Protein AF-A0A7Y5LYZ5-F1 (afdb_monomer)

Structure (mmCIF, N/CA/C/O backbone):
data_AF-A0A7Y5LYZ5-F1
#
_entry.id   AF-A0A7Y5LYZ5-F1
#
loop_
_atom_site.group_PDB
_atom_site.id
_atom_site.type_symbol
_atom_site.label_atom_id
_atom_site.label_alt_id
_atom_site.label_comp_id
_atom_site.label_asym_id
_atom_site.label_entity_id
_atom_site.label_seq_id
_atom_site.pdbx_PDB_ins_code
_atom_site.Cartn_x
_atom_site.Cartn_y
_atom_site.Cartn_z
_atom_site.occupancy
_atom_site.B_iso_or_equiv
_atom_site.auth_seq_id
_atom_site.auth_comp_id
_atom_site.auth_asym_id
_atom_site.auth_atom_id
_atom_site.pdbx_PDB_model_num
ATOM 1 N N . MET A 1 1 ? -29.310 3.314 -49.351 1.00 57.00 1 MET A N 1
ATOM 2 C CA . MET A 1 1 ? -28.387 3.987 -48.417 1.00 57.00 1 MET A CA 1
ATOM 3 C C . MET A 1 1 ? -27.675 2.887 -47.651 1.00 57.00 1 MET A C 1
ATOM 5 O O . MET A 1 1 ? -28.325 2.214 -46.864 1.00 57.00 1 MET A O 1
ATOM 9 N N . GLY A 1 2 ? -26.427 2.586 -48.016 1.00 60.00 2 GLY A N 1
ATOM 10 C CA . GLY A 1 2 ? -25.640 1.532 -47.370 1.00 60.00 2 GLY A CA 1
ATOM 11 C C . GLY A 1 2 ? -24.973 2.083 -46.116 1.00 60.00 2 GLY A C 1
ATOM 12 O O . GLY A 1 2 ? -24.400 3.170 -46.172 1.00 60.00 2 GLY A O 1
ATOM 13 N N . ASN A 1 3 ? -25.085 1.365 -44.999 1.00 51.84 3 ASN A N 1
ATOM 14 C CA . ASN A 1 3 ? -24.321 1.681 -43.796 1.00 51.84 3 ASN A CA 1
ATOM 15 C C . ASN A 1 3 ? -22.826 1.492 -44.097 1.00 51.84 3 ASN A C 1
ATOM 17 O O . ASN A 1 3 ? -22.474 0.459 -44.670 1.00 51.84 3 ASN A O 1
ATOM 21 N N . PRO A 1 4 ? -21.961 2.457 -43.741 1.00 62.97 4 PRO A N 1
ATOM 22 C CA . PRO A 1 4 ? -20.524 2.297 -43.903 1.00 62.97 4 PRO A CA 1
ATOM 23 C C . PRO A 1 4 ? -20.041 1.127 -43.039 1.00 62.97 4 PRO A C 1
ATOM 25 O O . PRO A 1 4 ? -20.392 1.031 -41.860 1.00 62.97 4 PRO A O 1
ATOM 28 N N . GLU A 1 5 ? -19.273 0.222 -43.648 1.00 54.91 5 GLU A N 1
ATOM 29 C CA . GLU A 1 5 ? -18.599 -0.859 -42.932 1.00 54.91 5 GLU A CA 1
ATOM 30 C C . GLU A 1 5 ? -17.647 -0.264 -41.881 1.00 54.91 5 GLU A C 1
ATOM 32 O O . GLU A 1 5 ? -16.939 0.704 -42.177 1.00 54.91 5 GLU A O 1
ATOM 37 N N . PRO A 1 6 ? -17.627 -0.802 -40.650 1.00 60.28 6 PRO A N 1
ATOM 38 C CA . PRO A 1 6 ? -16.701 -0.349 -39.625 1.00 60.28 6 PRO A CA 1
ATOM 39 C C . PRO 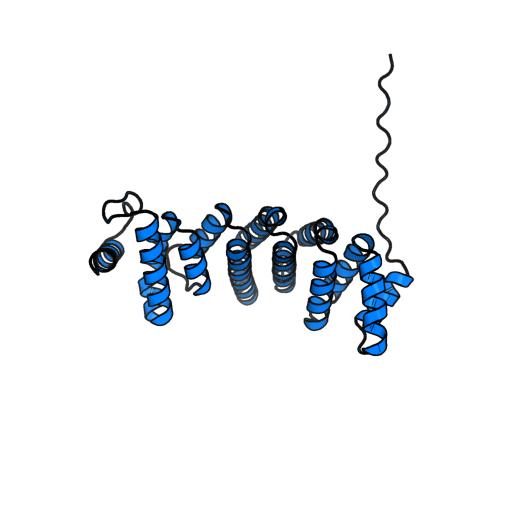A 1 6 ? -15.266 -0.641 -40.072 1.00 60.28 6 PRO A C 1
ATOM 41 O O . PRO A 1 6 ? -14.930 -1.782 -40.396 1.00 60.28 6 PRO A O 1
ATOM 44 N N . GLU A 1 7 ? -14.423 0.395 -40.089 1.00 54.03 7 GLU A N 1
ATOM 45 C CA . GLU A 1 7 ? -13.012 0.239 -40.429 1.00 54.03 7 GLU A CA 1
ATOM 46 C C . GLU A 1 7 ? -12.337 -0.771 -39.487 1.00 54.03 7 GLU A C 1
ATOM 48 O O . GLU A 1 7 ? -12.587 -0.759 -38.275 1.00 54.03 7 GLU A O 1
ATOM 53 N N . PRO A 1 8 ? -11.474 -1.654 -40.017 1.00 55.88 8 PRO A N 1
ATOM 54 C CA . PRO A 1 8 ? -10.776 -2.637 -39.209 1.00 55.88 8 PRO A CA 1
ATOM 55 C C . PRO A 1 8 ? -9.885 -1.916 -38.198 1.00 55.88 8 PRO A C 1
ATOM 57 O O . PRO A 1 8 ? -8.890 -1.289 -38.560 1.00 55.88 8 PRO A O 1
ATOM 60 N N . HIS A 1 9 ? -10.232 -2.026 -36.914 1.00 43.12 9 HIS A N 1
ATOM 61 C CA . HIS A 1 9 ? -9.368 -1.607 -35.820 1.00 43.12 9 HIS A CA 1
ATOM 62 C C . HIS A 1 9 ? -8.035 -2.353 -35.941 1.00 43.12 9 HIS A C 1
ATOM 64 O O . HIS A 1 9 ? -7.934 -3.548 -35.653 1.00 43.12 9 HIS A O 1
ATOM 70 N N . SER A 1 10 ? -7.013 -1.644 -36.411 1.00 43.78 10 SER A N 1
ATOM 71 C CA . SER A 1 10 ? -5.643 -2.121 -36.484 1.00 43.78 10 SER A CA 1
ATOM 72 C C . SER A 1 10 ? -5.205 -2.529 -35.079 1.00 43.78 10 SER A C 1
ATOM 74 O O . SER A 1 10 ? -5.087 -1.701 -34.177 1.00 43.78 10 SER A O 1
ATOM 76 N N . SER A 1 11 ? -5.021 -3.840 -34.875 1.00 42.44 11 SER A N 1
ATOM 77 C CA . SER A 1 11 ? -4.480 -4.374 -33.624 1.00 42.44 11 SER A CA 1
ATOM 78 C C . SER A 1 11 ? -3.209 -3.602 -33.269 1.00 42.44 11 SER A C 1
ATOM 80 O O . SER A 1 11 ? -2.342 -3.466 -34.138 1.00 42.44 11 SER A O 1
ATOM 82 N N . PRO A 1 12 ? -3.077 -3.083 -32.034 1.00 50.41 12 PRO A N 1
ATOM 83 C CA . PRO A 1 12 ? -1.909 -2.311 -31.650 1.00 50.41 12 PRO A CA 1
ATOM 84 C C . PRO A 1 12 ? -0.680 -3.195 -31.841 1.00 50.41 12 PRO A C 1
ATOM 86 O O . PRO A 1 12 ? -0.563 -4.241 -31.199 1.00 50.41 12 PRO A O 1
ATOM 89 N N . ALA A 1 13 ? 0.192 -2.798 -32.771 1.00 56.72 13 ALA A N 1
ATOM 90 C CA . ALA A 1 13 ? 1.431 -3.499 -33.060 1.00 56.72 13 ALA A CA 1
ATOM 91 C C . ALA A 1 13 ? 2.131 -3.795 -31.732 1.00 56.72 13 ALA A C 1
ATOM 93 O O . ALA A 1 13 ? 2.342 -2.885 -30.925 1.00 56.72 13 ALA A O 1
ATOM 94 N N . ALA A 1 14 ? 2.426 -5.071 -31.475 1.00 56.94 14 ALA A N 1
ATOM 95 C CA . ALA A 1 14 ? 3.218 -5.459 -30.321 1.00 56.94 14 ALA A CA 1
ATOM 96 C C . ALA A 1 14 ? 4.484 -4.597 -30.342 1.00 56.94 14 ALA A C 1
ATOM 98 O O . ALA A 1 14 ? 5.257 -4.684 -31.293 1.00 56.94 14 ALA A O 1
ATOM 99 N N . LEU A 1 15 ? 4.633 -3.703 -29.359 1.00 61.94 15 LEU A N 1
ATOM 100 C CA . LEU A 1 15 ? 5.749 -2.764 -29.279 1.00 61.94 15 LEU A CA 1
ATOM 101 C C . LEU A 1 15 ? 7.032 -3.578 -29.107 1.00 61.94 15 LEU A C 1
ATOM 103 O O . LEU A 1 15 ? 7.428 -3.926 -27.997 1.00 61.94 15 LEU A O 1
ATOM 107 N N . THR A 1 16 ? 7.646 -3.949 -30.227 1.00 72.75 16 THR A N 1
ATOM 108 C CA . THR A 1 16 ? 8.918 -4.654 -30.261 1.00 72.75 16 THR A CA 1
ATOM 109 C C . THR A 1 16 ? 9.982 -3.720 -29.721 1.00 72.75 16 THR A C 1
ATOM 111 O O . THR A 1 16 ? 10.202 -2.638 -30.267 1.00 72.75 16 THR A O 1
ATOM 114 N N . LEU A 1 17 ? 10.630 -4.152 -28.640 1.00 82.75 17 LEU A N 1
ATOM 115 C CA . LEU A 1 17 ? 11.782 -3.491 -28.047 1.00 82.75 17 LEU A CA 1
ATOM 116 C C . LEU A 1 17 ? 12.821 -3.213 -29.140 1.00 82.75 17 LEU A C 1
ATOM 118 O O . LEU A 1 17 ? 13.433 -4.149 -29.661 1.00 82.75 17 LEU A O 1
ATOM 122 N N . THR A 1 18 ? 13.009 -1.945 -29.508 1.00 91.44 18 THR A N 1
ATOM 123 C CA . THR A 1 18 ? 14.018 -1.600 -30.511 1.00 91.44 18 THR A CA 1
ATOM 124 C C . THR A 1 18 ? 15.414 -1.896 -29.949 1.00 91.44 18 THR A C 1
ATOM 126 O O . THR A 1 18 ? 15.628 -1.737 -28.739 1.00 91.44 18 THR A O 1
ATOM 129 N N . PRO A 1 19 ? 16.378 -2.324 -30.785 1.00 93.00 19 PRO A N 1
ATOM 130 C CA . PRO A 1 19 ? 17.750 -2.571 -30.339 1.00 93.00 19 PRO A CA 1
ATOM 131 C C . PRO A 1 19 ? 18.349 -1.374 -29.588 1.00 93.00 19 PRO A C 1
ATOM 133 O O . PRO A 1 19 ? 18.956 -1.556 -28.535 1.00 93.00 19 PRO A O 1
ATOM 136 N N . ASP A 1 20 ? 18.073 -0.159 -30.064 1.00 95.31 20 ASP A N 1
ATOM 137 C CA . ASP A 1 20 ? 18.556 1.085 -29.460 1.00 95.31 20 ASP A CA 1
ATOM 138 C C . ASP A 1 20 ? 17.983 1.318 -28.057 1.00 95.31 20 ASP A C 1
ATOM 140 O O . ASP A 1 20 ? 18.714 1.677 -27.136 1.00 95.31 20 ASP A O 1
ATOM 144 N N . LEU A 1 21 ? 16.676 1.092 -27.861 1.00 95.06 21 LEU A N 1
ATOM 145 C CA . LEU A 1 21 ? 16.052 1.240 -26.543 1.00 95.06 21 LEU A CA 1
ATOM 146 C C . LEU A 1 21 ? 16.591 0.195 -25.565 1.00 95.06 21 LEU A C 1
ATOM 148 O O . LEU A 1 21 ? 16.858 0.515 -24.409 1.00 95.06 21 LEU A O 1
ATOM 152 N N . LYS A 1 22 ? 16.787 -1.044 -26.029 1.00 95.31 22 LYS A N 1
ATOM 153 C CA . LYS A 1 22 ? 17.412 -2.088 -25.216 1.00 95.31 22 LYS A CA 1
ATOM 154 C C . LYS A 1 22 ? 18.816 -1.671 -24.775 1.00 95.31 22 LYS A C 1
ATOM 156 O O . LYS A 1 22 ? 19.116 -1.737 -23.588 1.00 95.31 22 LYS A O 1
ATOM 161 N N . GLN A 1 23 ? 19.640 -1.203 -25.712 1.00 96.19 23 GLN A N 1
ATOM 162 C CA . GLN A 1 23 ? 20.999 -0.751 -25.427 1.00 96.19 23 GLN A CA 1
ATOM 163 C C . GLN A 1 23 ? 21.016 0.421 -24.437 1.00 96.19 23 GLN A C 1
ATOM 165 O O . GLN A 1 23 ? 21.853 0.441 -23.532 1.00 96.19 23 GLN A O 1
ATOM 170 N N . ASP A 1 24 ? 20.095 1.378 -24.573 1.00 96.81 24 ASP A N 1
ATOM 171 C CA . ASP A 1 24 ? 19.975 2.492 -23.633 1.00 96.81 24 ASP A CA 1
ATOM 172 C C . ASP A 1 24 ? 19.592 2.011 -22.227 1.00 96.81 24 ASP A C 1
ATOM 174 O O . ASP A 1 24 ? 20.205 2.449 -21.253 1.00 96.81 24 ASP A O 1
ATOM 178 N N . ILE A 1 25 ? 18.637 1.081 -22.100 1.00 96.06 25 ILE A N 1
ATOM 179 C CA . ILE A 1 25 ? 18.246 0.518 -20.797 1.00 96.06 25 ILE A CA 1
ATOM 180 C C . ILE A 1 25 ? 19.405 -0.264 -20.169 1.00 96.06 25 ILE A C 1
ATOM 182 O O . ILE A 1 25 ? 19.721 -0.051 -18.998 1.00 96.06 25 ILE A O 1
ATOM 186 N N . ASP A 1 26 ? 20.082 -1.115 -20.941 1.00 95.56 26 ASP A N 1
ATOM 187 C CA . ASP A 1 26 ? 21.226 -1.896 -20.461 1.00 95.56 26 ASP A CA 1
ATOM 188 C C . ASP A 1 26 ? 22.372 -0.972 -20.009 1.00 95.56 26 ASP A C 1
ATOM 190 O O . ASP A 1 26 ? 22.973 -1.182 -18.954 1.00 95.56 26 ASP A O 1
ATOM 194 N N . THR A 1 27 ? 22.635 0.102 -20.761 1.00 95.75 27 THR A N 1
ATOM 195 C CA . THR A 1 27 ? 23.653 1.105 -20.412 1.00 95.75 27 THR A CA 1
ATOM 196 C C . THR A 1 27 ? 23.266 1.879 -19.154 1.00 95.75 27 THR A C 1
ATOM 198 O O . THR A 1 27 ? 24.104 2.089 -18.275 1.00 95.75 27 THR A O 1
ATOM 201 N N . TRP A 1 28 ? 22.002 2.279 -19.032 1.00 96.12 28 TRP A N 1
ATOM 202 C CA . TRP A 1 28 ? 21.492 2.996 -17.867 1.00 96.12 28 TRP A CA 1
ATOM 203 C C . TRP A 1 28 ? 21.534 2.155 -16.581 1.00 96.12 28 TRP A C 1
ATOM 205 O O . TRP A 1 28 ? 21.902 2.667 -15.522 1.00 96.12 28 TRP A O 1
ATOM 215 N N . LEU A 1 29 ? 21.241 0.856 -16.673 1.00 94.25 29 LEU A N 1
ATOM 216 C CA . LEU A 1 29 ? 21.299 -0.075 -15.540 1.00 94.25 29 LEU A CA 1
ATOM 217 C C . LEU A 1 29 ? 22.710 -0.644 -15.281 1.00 94.25 29 LEU A C 1
ATOM 219 O O . LEU A 1 29 ? 22.921 -1.332 -14.278 1.00 94.25 29 LEU A O 1
ATOM 223 N N . SER A 1 30 ? 23.687 -0.367 -16.153 1.00 93.69 30 SER A N 1
ATOM 224 C CA . SER A 1 30 ? 25.095 -0.760 -15.974 1.00 93.69 30 SER A CA 1
ATOM 225 C C . SER A 1 30 ? 25.755 -0.007 -14.815 1.00 93.69 30 SER A C 1
ATOM 227 O O . SER A 1 30 ? 25.228 1.001 -14.366 1.00 93.69 30 SER A O 1
ATOM 229 N N . GLN A 1 31 ? 26.919 -0.437 -14.318 1.00 89.44 31 GLN A N 1
ATOM 230 C CA . GLN A 1 31 ? 27.651 0.279 -13.255 1.00 89.44 31 GLN A CA 1
ATOM 231 C C . GLN A 1 31 ? 28.405 1.538 -13.736 1.00 89.44 31 GLN A C 1
ATOM 233 O O . GLN A 1 31 ? 28.888 2.304 -12.905 1.00 89.44 31 GLN A O 1
ATOM 238 N N . ASP A 1 32 ? 28.484 1.789 -15.047 1.00 91.94 32 ASP A N 1
ATOM 239 C CA . ASP A 1 32 ? 29.211 2.937 -15.604 1.00 91.94 32 ASP A CA 1
ATOM 240 C C . ASP A 1 32 ? 28.393 4.231 -15.484 1.00 91.94 32 ASP A C 1
ATOM 242 O O . ASP A 1 32 ? 27.615 4.597 -16.370 1.00 91.94 32 ASP A O 1
ATOM 246 N N . VAL A 1 33 ? 28.596 4.944 -14.373 1.00 89.00 33 VAL A N 1
ATOM 247 C CA . VAL A 1 33 ? 27.915 6.208 -14.046 1.00 89.00 33 VAL A CA 1
ATOM 248 C C . VAL A 1 33 ? 28.056 7.252 -15.159 1.00 89.00 33 VAL A C 1
ATOM 250 O O . VAL A 1 33 ? 27.104 7.992 -15.412 1.00 89.00 33 VAL A O 1
ATOM 253 N N . SER A 1 34 ? 29.181 7.271 -15.883 1.00 91.00 34 SER A N 1
ATOM 254 C CA . SER A 1 34 ? 29.458 8.268 -16.928 1.00 91.00 34 SER A CA 1
ATOM 255 C C . SER A 1 34 ? 28.476 8.168 -18.097 1.00 91.00 34 SER A C 1
ATOM 257 O O . SER A 1 34 ? 28.176 9.164 -18.754 1.00 91.00 34 SER A O 1
ATOM 259 N N . ARG A 1 35 ? 27.944 6.966 -18.354 1.00 91.31 35 ARG A N 1
ATOM 260 C CA . ARG A 1 35 ? 27.026 6.694 -19.471 1.00 91.31 35 ARG A CA 1
ATOM 261 C C . ARG A 1 35 ? 25.554 6.661 -19.060 1.00 91.31 35 ARG A C 1
ATOM 263 O O . ARG A 1 35 ? 24.679 6.702 -19.933 1.00 91.31 35 ARG A O 1
ATOM 270 N N . ARG A 1 36 ? 25.261 6.613 -17.754 1.00 92.38 36 ARG A N 1
ATOM 271 C CA . ARG A 1 36 ? 23.887 6.493 -17.239 1.00 92.38 36 ARG A CA 1
ATOM 272 C C . ARG A 1 36 ? 23.017 7.687 -17.603 1.00 92.38 36 ARG A C 1
ATOM 274 O O . ARG A 1 36 ? 21.929 7.485 -18.130 1.00 92.38 36 ARG A O 1
ATOM 281 N N . ASN A 1 37 ? 23.503 8.907 -17.373 1.00 89.94 37 ASN A N 1
ATOM 282 C CA . ASN A 1 37 ? 22.685 10.116 -17.526 1.00 89.94 37 ASN A CA 1
ATOM 283 C C . ASN A 1 37 ? 22.218 10.313 -18.972 1.00 89.94 37 ASN A C 1
ATOM 285 O O . ASN A 1 37 ? 21.032 10.512 -19.211 1.00 89.94 37 ASN A O 1
ATOM 289 N N . GLY A 1 38 ? 23.123 10.163 -19.946 1.00 93.44 38 GLY A N 1
ATOM 290 C CA . GLY A 1 38 ? 22.757 10.272 -21.360 1.00 93.44 38 GLY A CA 1
ATOM 291 C C . GLY A 1 38 ? 21.744 9.208 -21.793 1.00 93.44 38 GLY A C 1
ATOM 292 O O . GLY A 1 38 ? 20.848 9.496 -22.583 1.00 93.44 38 GLY A O 1
ATOM 293 N N . SER A 1 39 ? 21.857 7.992 -21.253 1.00 95.94 39 SER A N 1
ATOM 294 C CA . SER A 1 39 ? 20.936 6.894 -21.564 1.00 95.94 39 SER A CA 1
ATOM 295 C C . SER A 1 39 ? 19.560 7.114 -20.932 1.00 95.94 39 SER A C 1
ATOM 297 O O . SER A 1 39 ? 18.554 6.965 -21.620 1.00 95.94 39 SER A O 1
ATOM 299 N N . LEU A 1 40 ? 19.503 7.574 -19.676 1.00 95.44 40 LEU A N 1
ATOM 300 C CA . LEU A 1 40 ? 18.250 7.948 -19.016 1.00 95.44 40 LEU A CA 1
ATOM 301 C C . LEU A 1 40 ? 17.529 9.065 -19.776 1.00 95.44 40 LEU A C 1
ATOM 303 O O . LEU A 1 40 ? 16.354 8.912 -20.093 1.00 95.44 40 LEU A O 1
ATOM 307 N N . SER A 1 41 ? 18.225 10.142 -20.158 1.00 95.25 41 SER A N 1
ATOM 308 C CA . SER A 1 41 ? 17.612 11.227 -20.935 1.00 95.25 41 SER A CA 1
ATOM 309 C C . SER A 1 41 ? 17.018 10.730 -22.256 1.00 95.25 41 SER A C 1
ATOM 311 O O . SER A 1 41 ? 15.920 11.142 -22.622 1.00 95.25 41 SER A O 1
ATOM 313 N N . ARG A 1 42 ? 17.690 9.803 -22.955 1.00 96.75 42 ARG A N 1
ATOM 314 C CA . ARG A 1 42 ? 17.153 9.185 -24.181 1.00 96.75 42 ARG A CA 1
ATOM 315 C C . ARG A 1 42 ? 15.970 8.254 -23.914 1.00 96.75 42 ARG A C 1
ATOM 317 O O . ARG A 1 42 ? 15.085 8.149 -24.759 1.00 96.75 42 ARG A O 1
ATOM 324 N N . ILE A 1 43 ? 15.935 7.560 -22.779 1.00 96.25 43 ILE A N 1
ATOM 325 C CA . ILE A 1 43 ? 14.781 6.746 -22.365 1.00 96.25 43 ILE A CA 1
ATOM 326 C C . ILE A 1 43 ? 13.580 7.657 -22.085 1.00 96.25 43 ILE A C 1
ATOM 328 O O . ILE A 1 43 ? 12.510 7.439 -22.646 1.00 96.25 43 ILE A O 1
ATOM 332 N N . LEU A 1 44 ? 13.769 8.713 -21.290 1.00 95.62 44 LEU A N 1
ATOM 333 C CA . LEU A 1 44 ? 12.717 9.669 -20.936 1.00 95.62 44 LEU A CA 1
ATOM 334 C C . LEU A 1 44 ? 12.197 10.437 -22.154 1.00 95.62 44 LEU A C 1
ATOM 336 O O . LEU A 1 44 ? 10.991 10.621 -22.285 1.00 95.62 44 LEU A O 1
ATOM 340 N N . ALA A 1 45 ? 13.073 10.801 -23.095 1.00 95.19 45 ALA A N 1
ATOM 341 C CA . ALA A 1 45 ? 12.683 11.454 -24.346 1.00 95.19 45 ALA A CA 1
ATOM 342 C C . ALA A 1 45 ? 11.741 10.599 -25.216 1.00 95.19 45 ALA A C 1
ATOM 344 O O . ALA A 1 45 ? 11.010 11.140 -26.042 1.00 95.19 45 ALA A O 1
ATOM 345 N N . ARG A 1 46 ? 11.727 9.270 -25.033 1.00 95.00 46 ARG A N 1
ATOM 346 C CA . ARG A 1 46 ? 10.778 8.363 -25.704 1.00 95.00 46 ARG A CA 1
ATOM 347 C C . ARG A 1 46 ? 9.425 8.271 -24.982 1.00 95.00 46 ARG A C 1
ATOM 349 O O . ARG A 1 46 ? 8.473 7.751 -25.563 1.00 95.00 46 ARG A O 1
ATOM 356 N N . GLY A 1 47 ? 9.327 8.761 -23.743 1.00 93.62 47 GLY A N 1
ATOM 357 C CA . GLY A 1 47 ? 8.096 8.806 -22.949 1.00 93.62 47 GLY A CA 1
ATOM 358 C C . GLY A 1 47 ? 7.386 7.451 -22.855 1.00 93.62 47 GLY A C 1
ATOM 359 O O . GLY A 1 47 ? 8.020 6.418 -22.631 1.00 93.62 47 GLY A O 1
ATOM 360 N N . ALA A 1 48 ? 6.070 7.450 -23.092 1.00 92.12 48 ALA A N 1
ATOM 361 C CA . ALA A 1 48 ? 5.217 6.257 -23.054 1.00 92.12 48 ALA A CA 1
ATOM 362 C C . ALA A 1 48 ? 5.753 5.073 -23.878 1.00 92.12 48 ALA A C 1
ATOM 364 O O . ALA A 1 48 ? 5.609 3.924 -23.467 1.00 92.12 48 ALA A O 1
ATOM 365 N N . ALA A 1 49 ? 6.423 5.322 -25.010 1.00 92.56 49 ALA A N 1
ATOM 366 C CA . ALA A 1 49 ? 6.940 4.249 -25.861 1.00 92.56 49 ALA A CA 1
ATOM 367 C C . ALA A 1 49 ? 8.023 3.399 -25.168 1.00 92.56 49 ALA A C 1
ATOM 369 O O . ALA A 1 49 ? 8.210 2.236 -25.524 1.00 92.56 49 ALA A O 1
ATOM 370 N N . ALA A 1 50 ? 8.719 3.950 -24.167 1.00 95.19 50 ALA A N 1
ATOM 371 C CA . ALA A 1 50 ? 9.719 3.226 -23.388 1.00 95.19 50 ALA A CA 1
ATOM 372 C C . ALA A 1 50 ? 9.140 2.496 -22.163 1.00 95.19 50 ALA A C 1
ATOM 374 O O . ALA A 1 50 ? 9.765 1.557 -21.666 1.00 95.19 50 ALA A O 1
ATOM 375 N N . ALA A 1 51 ? 7.948 2.869 -21.688 1.00 95.50 51 ALA A N 1
ATOM 376 C CA . ALA A 1 51 ? 7.366 2.298 -20.475 1.00 95.50 51 ALA A CA 1
ATOM 377 C C . ALA A 1 51 ? 7.165 0.765 -20.545 1.00 95.50 51 ALA A C 1
ATOM 379 O O . ALA A 1 51 ? 7.575 0.093 -19.600 1.00 95.50 51 ALA A O 1
ATOM 380 N N . PRO A 1 52 ? 6.652 0.150 -21.637 1.00 94.50 52 PRO A N 1
ATOM 381 C CA . PRO A 1 52 ? 6.551 -1.312 -21.729 1.00 94.50 52 PRO A CA 1
ATOM 382 C C . PRO A 1 52 ? 7.889 -2.033 -21.535 1.00 94.50 52 PRO A C 1
ATOM 384 O O . PRO A 1 52 ? 7.960 -3.030 -20.821 1.00 94.50 52 PRO A O 1
ATOM 387 N N . ALA A 1 53 ? 8.954 -1.496 -22.133 1.00 94.56 53 ALA A N 1
ATOM 388 C CA . ALA A 1 53 ? 10.295 -2.057 -22.039 1.00 94.56 53 ALA A CA 1
ATOM 389 C C . ALA A 1 53 ? 10.839 -2.003 -20.608 1.00 94.56 53 ALA A C 1
ATOM 391 O O . ALA A 1 53 ? 11.400 -2.984 -20.119 1.00 94.56 53 ALA A O 1
ATOM 392 N N . LEU A 1 54 ? 10.648 -0.865 -19.934 1.00 95.56 54 LEU A N 1
ATOM 393 C CA . LEU A 1 54 ? 11.025 -0.688 -18.535 1.00 95.56 54 LEU A CA 1
ATOM 394 C C . LEU A 1 54 ? 10.283 -1.676 -17.633 1.00 95.56 54 LEU A C 1
ATOM 396 O O . LEU A 1 54 ? 10.909 -2.328 -16.800 1.00 95.56 54 LEU A O 1
ATOM 400 N N . MET A 1 55 ? 8.981 -1.858 -17.855 1.00 94.62 55 MET A N 1
ATOM 401 C CA . MET A 1 55 ? 8.169 -2.812 -17.100 1.00 94.62 55 MET A CA 1
ATOM 402 C C . MET A 1 55 ? 8.649 -4.249 -17.305 1.00 94.62 55 MET A C 1
ATOM 404 O O . MET A 1 55 ? 8.852 -4.970 -16.333 1.00 94.62 55 MET A O 1
ATOM 408 N N . ASP A 1 56 ? 8.921 -4.664 -18.544 1.00 92.50 56 ASP A N 1
ATOM 409 C CA . ASP A 1 56 ? 9.450 -6.004 -18.822 1.00 92.50 56 ASP A CA 1
ATOM 410 C C . ASP A 1 56 ? 10.827 -6.235 -18.166 1.00 92.50 56 ASP A C 1
ATOM 412 O O . ASP A 1 56 ? 11.135 -7.337 -17.706 1.00 92.50 56 ASP A O 1
ATOM 416 N N . VAL A 1 57 ? 11.676 -5.205 -18.088 1.00 93.38 57 VAL A N 1
ATOM 417 C CA . VAL A 1 57 ? 12.954 -5.282 -17.360 1.00 93.38 57 VAL A CA 1
ATOM 418 C C . VAL A 1 57 ? 12.738 -5.360 -15.849 1.00 93.38 57 VAL A C 1
ATOM 420 O O . VAL A 1 57 ? 13.437 -6.136 -15.196 1.00 93.38 57 VAL A O 1
ATOM 423 N N . MET A 1 58 ? 11.759 -4.633 -15.309 1.00 93.00 58 MET A N 1
ATOM 424 C CA . MET A 1 58 ? 11.391 -4.673 -13.892 1.00 93.00 58 MET A CA 1
ATOM 425 C C . MET A 1 58 ? 10.948 -6.079 -13.475 1.00 93.00 58 MET A C 1
ATOM 427 O O . MET A 1 58 ? 11.497 -6.624 -12.523 1.00 93.00 58 MET A O 1
ATOM 431 N N . PHE A 1 59 ? 10.055 -6.719 -14.240 1.00 90.50 59 PHE A N 1
ATOM 432 C CA . PHE A 1 59 ? 9.613 -8.096 -13.977 1.00 90.50 59 PHE A CA 1
ATOM 433 C C . PHE A 1 59 ? 10.761 -9.110 -14.020 1.00 90.50 59 PHE A C 1
ATOM 435 O O . PHE A 1 59 ? 10.820 -10.018 -13.197 1.00 90.50 59 PHE A O 1
ATOM 442 N N . ARG A 1 60 ? 11.700 -8.957 -14.962 1.00 90.88 60 ARG A N 1
ATOM 443 C CA . ARG A 1 60 ? 12.886 -9.829 -15.052 1.00 90.88 60 ARG A CA 1
ATOM 444 C C . ARG A 1 60 ? 13.917 -9.571 -13.956 1.00 90.88 60 ARG A C 1
ATOM 446 O O . ARG A 1 60 ? 14.791 -10.403 -13.746 1.00 90.88 60 ARG A O 1
ATOM 453 N N . SER A 1 61 ? 13.837 -8.419 -13.299 1.00 89.06 61 SER A N 1
ATOM 454 C CA . SER A 1 61 ? 14.774 -7.973 -12.267 1.00 89.06 61 SER A CA 1
ATOM 455 C C . SER A 1 61 ? 14.098 -7.889 -10.897 1.00 89.06 61 SER A C 1
ATOM 457 O O . SER A 1 61 ? 14.510 -7.067 -10.082 1.00 89.06 61 SER A O 1
ATOM 459 N N . ALA A 1 62 ? 13.070 -8.712 -10.652 1.00 82.44 62 ALA A N 1
ATOM 460 C CA . ALA A 1 62 ? 12.261 -8.657 -9.434 1.00 82.44 62 ALA A CA 1
ATOM 461 C C . ALA A 1 62 ? 13.105 -8.752 -8.148 1.00 82.44 62 ALA A C 1
ATOM 463 O O . ALA A 1 62 ? 12.823 -8.048 -7.184 1.00 82.44 62 ALA A O 1
ATOM 464 N N . ASP A 1 63 ? 14.196 -9.524 -8.178 1.00 86.31 63 ASP A N 1
ATOM 465 C CA . ASP A 1 63 ? 15.101 -9.731 -7.037 1.00 86.31 63 ASP A CA 1
ATOM 466 C C . ASP A 1 63 ? 16.210 -8.660 -6.913 1.00 86.31 63 ASP A C 1
ATOM 468 O O . ASP A 1 63 ? 17.094 -8.750 -6.060 1.00 86.31 63 ASP A O 1
ATOM 472 N N . HIS A 1 64 ? 16.217 -7.638 -7.777 1.00 91.25 64 HIS A N 1
ATOM 473 C CA . HIS A 1 64 ? 17.225 -6.574 -7.788 1.00 91.25 64 HIS A CA 1
ATOM 474 C C . HIS A 1 64 ? 16.629 -5.222 -7.377 1.00 91.25 64 HIS A C 1
ATOM 476 O O . HIS A 1 64 ? 16.348 -4.374 -8.227 1.00 91.25 64 HIS A O 1
ATOM 482 N N . GLU A 1 65 ? 16.528 -4.985 -6.067 1.00 89.88 65 GLU A N 1
ATOM 483 C CA . GLU A 1 65 ? 15.932 -3.771 -5.477 1.00 89.88 65 GLU A CA 1
ATOM 484 C C . GLU A 1 65 ? 16.442 -2.458 -6.088 1.00 89.88 65 GLU A C 1
ATOM 486 O O . GLU A 1 65 ? 15.652 -1.592 -6.461 1.00 89.88 65 GLU A O 1
ATOM 491 N N . LEU A 1 66 ? 17.758 -2.322 -6.294 1.00 91.12 66 LEU A N 1
ATOM 492 C CA . LEU A 1 66 ? 18.322 -1.104 -6.885 1.00 91.12 66 LEU A CA 1
ATOM 493 C C . LEU A 1 66 ? 17.823 -0.860 -8.319 1.00 91.12 66 LEU A C 1
ATOM 495 O O . LEU A 1 66 ? 17.532 0.279 -8.678 1.00 91.12 66 LEU A O 1
ATOM 499 N N . LYS A 1 67 ? 17.704 -1.916 -9.137 1.00 93.50 67 LYS A N 1
ATOM 500 C CA . LYS A 1 67 ? 17.205 -1.795 -10.516 1.00 93.50 67 LYS A CA 1
ATOM 501 C C . LYS A 1 67 ? 15.719 -1.460 -10.527 1.00 93.50 67 LYS A C 1
ATOM 503 O O . LYS A 1 67 ? 15.313 -0.605 -11.308 1.00 93.50 67 LYS A O 1
ATOM 508 N N . LYS A 1 68 ? 14.924 -2.089 -9.653 1.00 93.00 68 LYS A N 1
ATOM 509 C CA . LYS A 1 68 ? 13.500 -1.760 -9.494 1.00 93.00 68 LYS A CA 1
ATOM 510 C C . LYS A 1 68 ? 13.320 -0.291 -9.132 1.00 93.00 68 LYS A C 1
ATOM 512 O O . LYS A 1 68 ? 12.609 0.411 -9.838 1.00 93.00 68 LYS A O 1
ATOM 517 N N . LEU A 1 69 ? 14.047 0.199 -8.126 1.00 92.12 69 LEU A N 1
ATOM 518 C CA . LEU A 1 69 ? 13.993 1.602 -7.713 1.00 92.12 69 LEU A CA 1
ATOM 519 C C . LEU A 1 69 ? 14.351 2.558 -8.860 1.00 92.12 69 LEU A C 1
ATOM 521 O O . LEU A 1 69 ? 13.658 3.549 -9.082 1.00 92.12 69 LEU A O 1
ATOM 525 N N . GLN A 1 70 ? 15.409 2.253 -9.619 1.00 94.31 70 GLN A N 1
ATOM 526 C CA . GLN A 1 70 ? 15.781 3.034 -10.801 1.00 94.31 70 GLN A CA 1
ATOM 527 C C . GLN A 1 70 ? 14.648 3.064 -11.836 1.00 94.31 70 GLN A C 1
ATOM 529 O O . GLN A 1 70 ? 14.301 4.140 -12.324 1.00 94.31 70 GLN A O 1
ATOM 534 N N . ILE A 1 71 ? 14.043 1.911 -12.132 1.00 95.81 71 ILE A N 1
ATOM 535 C CA . ILE A 1 71 ? 12.913 1.780 -13.063 1.00 95.81 71 ILE A CA 1
ATOM 536 C C . ILE A 1 71 ? 11.691 2.560 -12.579 1.00 95.81 71 ILE A C 1
ATOM 538 O O . ILE A 1 71 ? 11.144 3.342 -13.355 1.00 95.81 71 ILE A O 1
ATOM 542 N N . CYS A 1 72 ? 11.309 2.427 -11.310 1.00 95.50 72 CYS A N 1
ATOM 543 C CA . CYS A 1 72 ? 10.207 3.184 -10.726 1.00 95.50 72 CYS A CA 1
ATOM 544 C C . CYS A 1 72 ? 10.451 4.694 -10.816 1.00 95.50 72 CYS A C 1
ATOM 546 O O . CYS A 1 72 ? 9.547 5.426 -11.205 1.00 95.50 72 CYS A O 1
ATOM 548 N N . ASN A 1 73 ? 11.672 5.170 -10.550 1.00 95.44 73 ASN A N 1
ATOM 549 C CA . ASN A 1 73 ? 12.006 6.589 -10.694 1.00 95.44 73 ASN A CA 1
ATOM 550 C C . ASN A 1 73 ? 11.872 7.067 -12.147 1.00 95.44 73 ASN A C 1
ATOM 552 O O . ASN A 1 73 ? 11.253 8.099 -12.385 1.00 95.44 73 ASN A O 1
ATOM 556 N N . ALA A 1 74 ? 12.369 6.300 -13.122 1.00 96.38 74 ALA A N 1
ATOM 557 C CA . ALA A 1 74 ? 12.220 6.653 -14.533 1.00 96.38 74 ALA A CA 1
ATOM 558 C C . ALA A 1 74 ? 10.744 6.684 -14.970 1.00 96.38 74 ALA A C 1
ATOM 560 O O . ALA A 1 74 ? 10.323 7.609 -15.660 1.00 96.38 74 ALA A O 1
ATOM 561 N N . LEU A 1 75 ? 9.938 5.708 -14.542 1.00 97.50 75 LEU A N 1
ATOM 562 C CA . LEU A 1 75 ? 8.495 5.684 -14.805 1.00 97.50 75 LEU A CA 1
ATOM 563 C C . LEU A 1 75 ? 7.764 6.843 -14.111 1.00 97.50 75 LEU A C 1
ATOM 565 O O . LEU A 1 75 ? 6.840 7.410 -14.691 1.00 97.50 75 LEU A O 1
ATOM 569 N N . ARG A 1 76 ? 8.198 7.236 -12.907 1.00 96.75 76 ARG A N 1
ATOM 570 C CA . ARG A 1 76 ? 7.677 8.415 -12.204 1.00 96.75 76 ARG A CA 1
ATOM 571 C C . ARG A 1 76 ? 7.991 9.696 -12.976 1.00 96.75 76 ARG A C 1
ATOM 573 O O . 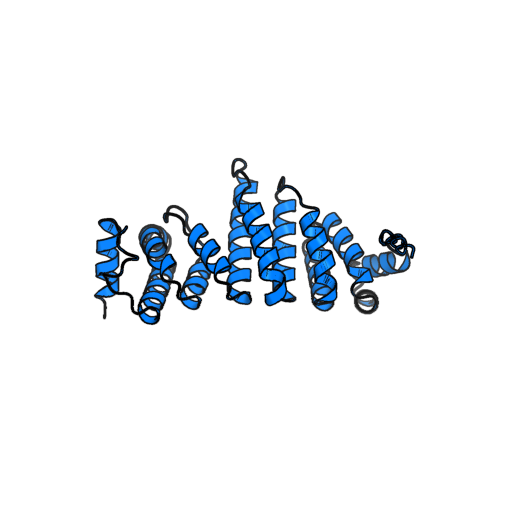ARG A 1 76 ? 7.103 10.521 -13.159 1.00 96.75 76 ARG A O 1
ATOM 580 N N . GLU A 1 77 ? 9.215 9.837 -13.485 1.00 96.69 77 GLU A N 1
ATOM 581 C CA . GLU A 1 77 ? 9.630 10.974 -14.321 1.00 96.69 77 GLU A CA 1
ATOM 582 C C . GLU A 1 77 ? 8.871 11.036 -15.659 1.00 96.69 77 GLU A C 1
ATOM 584 O O . GLU A 1 77 ? 8.608 12.124 -16.167 1.00 96.69 77 GLU A O 1
ATOM 589 N N . MET A 1 78 ? 8.439 9.894 -16.208 1.00 96.56 78 MET A N 1
ATOM 590 C CA . MET A 1 78 ? 7.524 9.852 -17.362 1.00 96.56 78 MET A CA 1
ATOM 591 C C . MET A 1 78 ? 6.105 10.353 -17.031 1.00 96.56 78 MET A C 1
ATOM 593 O O . MET A 1 78 ? 5.332 10.683 -17.942 1.00 96.56 78 MET A O 1
ATOM 597 N N . GLY A 1 79 ? 5.741 10.394 -15.748 1.00 96.44 79 GLY A N 1
ATOM 598 C CA . GLY A 1 79 ? 4.474 10.912 -15.248 1.00 96.44 79 GLY A CA 1
ATOM 599 C C . GLY A 1 79 ? 3.254 10.169 -15.797 1.00 96.44 79 GLY A C 1
ATOM 600 O O . GLY A 1 79 ? 3.243 8.946 -15.936 1.00 96.44 79 GLY A O 1
ATOM 601 N N . GLN A 1 80 ? 2.203 10.920 -16.145 1.00 96.25 80 GLN A N 1
ATOM 602 C CA . GLN A 1 80 ? 0.906 10.354 -16.552 1.00 96.25 80 GLN A CA 1
ATOM 603 C C . GLN A 1 80 ? 0.994 9.418 -17.767 1.00 96.25 80 GLN A C 1
ATOM 605 O O . GLN A 1 80 ? 0.166 8.522 -17.920 1.00 96.25 80 GLN A O 1
ATOM 610 N N . SER A 1 81 ? 2.009 9.596 -18.617 1.00 95.56 81 SER A N 1
ATOM 611 C CA . SER A 1 81 ? 2.217 8.769 -19.807 1.00 95.56 81 SER A CA 1
ATOM 612 C C . SER A 1 81 ? 2.583 7.310 -19.479 1.00 95.56 81 SER A C 1
ATOM 614 O O . SER A 1 81 ? 2.355 6.425 -20.302 1.00 95.56 81 SER A O 1
ATOM 616 N N . ALA A 1 82 ? 3.078 7.033 -18.265 1.00 96.50 82 ALA A N 1
ATOM 617 C CA . ALA A 1 82 ? 3.397 5.684 -17.799 1.00 96.50 82 ALA A CA 1
ATOM 618 C C . ALA A 1 82 ? 2.184 4.923 -17.227 1.00 96.50 82 ALA A C 1
ATOM 620 O O . ALA A 1 82 ? 2.192 3.690 -17.229 1.00 96.50 82 ALA A O 1
ATOM 621 N N . ILE A 1 83 ? 1.129 5.622 -16.780 1.00 96.94 83 ILE A N 1
ATOM 622 C CA . ILE A 1 83 ? -0.019 5.022 -16.070 1.00 96.94 83 ILE A CA 1
ATOM 623 C C . ILE A 1 83 ? -0.648 3.845 -16.835 1.00 96.94 83 ILE A C 1
ATOM 625 O O . ILE A 1 83 ? -0.785 2.778 -16.234 1.00 96.94 83 ILE A O 1
ATOM 629 N N . PRO A 1 84 ? -0.992 3.949 -18.139 1.00 96.69 84 PRO A N 1
ATOM 630 C CA . PRO A 1 84 ? -1.636 2.841 -18.852 1.00 96.69 84 PRO A CA 1
ATOM 631 C C . PRO A 1 84 ? -0.759 1.585 -18.917 1.00 96.69 84 PRO A C 1
ATOM 633 O O . PRO A 1 84 ? -1.259 0.461 -18.917 1.00 96.69 84 PRO A O 1
ATOM 636 N N . HIS A 1 85 ? 0.561 1.764 -18.955 1.00 95.75 85 HIS A N 1
ATOM 637 C CA . HIS A 1 85 ? 1.519 0.665 -19.018 1.00 95.75 85 HIS A CA 1
ATOM 638 C C . HIS A 1 85 ? 1.703 -0.008 -17.658 1.00 95.75 85 HIS A C 1
ATOM 640 O O . HIS A 1 85 ? 1.790 -1.236 -17.599 1.00 95.75 85 HIS A O 1
ATOM 646 N N . ILE A 1 86 ? 1.697 0.774 -16.576 1.00 96.88 86 ILE A N 1
ATOM 647 C CA . ILE A 1 86 ? 1.708 0.249 -15.209 1.00 96.88 86 ILE A CA 1
ATOM 648 C C . ILE A 1 86 ? 0.402 -0.502 -14.916 1.00 96.88 86 ILE A C 1
ATOM 650 O O . ILE A 1 86 ? 0.442 -1.634 -14.436 1.00 96.88 86 ILE A O 1
ATOM 654 N N . ALA A 1 87 ? -0.747 0.066 -15.291 1.00 96.44 87 ALA A N 1
ATOM 655 C CA . ALA A 1 87 ? -2.048 -0.585 -15.151 1.00 96.44 87 ALA A CA 1
ATOM 656 C C . ALA A 1 87 ? -2.093 -1.931 -15.889 1.00 96.44 87 ALA A C 1
ATOM 658 O O . ALA A 1 87 ? -2.390 -2.965 -15.292 1.00 96.44 87 ALA A O 1
ATOM 659 N N . LYS A 1 88 ? -1.669 -1.948 -17.158 1.00 94.81 88 LYS A N 1
ATOM 660 C CA . LYS A 1 88 ? -1.576 -3.179 -17.954 1.00 94.81 88 LYS A CA 1
ATOM 661 C C . LYS A 1 88 ? -0.626 -4.216 -17.347 1.00 94.81 88 LYS A C 1
ATOM 663 O O . LYS A 1 88 ? -0.831 -5.415 -17.504 1.00 94.81 88 LYS A O 1
ATOM 668 N N . ALA A 1 89 ? 0.441 -3.792 -16.676 1.00 93.88 89 ALA A N 1
ATOM 669 C CA . ALA A 1 89 ? 1.337 -4.712 -15.985 1.00 93.88 89 ALA A CA 1
ATOM 670 C C . ALA A 1 89 ? 0.714 -5.311 -14.719 1.00 93.88 89 ALA A C 1
ATOM 672 O O . ALA A 1 89 ? 0.883 -6.506 -14.482 1.00 93.88 89 ALA A O 1
ATOM 673 N N . LEU A 1 90 ? -0.040 -4.528 -13.946 1.00 95.25 90 LEU A N 1
ATOM 674 C CA . LEU A 1 90 ? -0.803 -5.035 -12.802 1.00 95.25 90 LEU A CA 1
ATOM 675 C C . LEU A 1 90 ? -1.846 -6.081 -13.227 1.00 95.25 90 LEU A C 1
ATOM 677 O O . LEU A 1 90 ? -2.048 -7.074 -12.524 1.00 95.25 90 LEU A O 1
ATOM 681 N N . GLU A 1 91 ? -2.452 -5.917 -14.408 1.00 93.94 91 GLU A N 1
ATOM 682 C CA . GLU A 1 91 ? -3.356 -6.911 -15.008 1.00 93.94 91 GLU A CA 1
ATOM 683 C C . GLU A 1 91 ? -2.653 -8.235 -15.352 1.00 93.94 91 GLU A C 1
ATOM 685 O O . GLU A 1 91 ? -3.274 -9.297 -15.267 1.00 93.94 91 GLU A O 1
ATOM 690 N N . LYS A 1 92 ? -1.356 -8.209 -15.706 1.00 92.00 92 LYS A N 1
ATOM 691 C CA . LYS A 1 92 ? -0.583 -9.440 -15.974 1.00 92.00 92 LYS A CA 1
ATOM 692 C C . LYS A 1 92 ? -0.463 -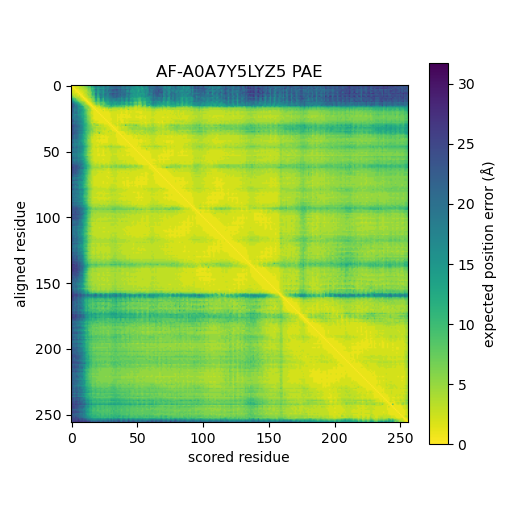10.315 -14.725 1.00 92.00 92 LYS A C 1
ATOM 694 O O . LYS A 1 92 ? -0.406 -11.538 -14.845 1.00 92.00 92 LYS A O 1
ATOM 699 N N . VAL A 1 93 ? -0.463 -9.716 -13.534 1.00 92.06 93 VAL A N 1
ATOM 700 C CA . VAL A 1 93 ? -0.472 -10.448 -12.263 1.00 92.06 93 VAL A CA 1
ATOM 701 C C . VAL A 1 93 ? -1.901 -10.922 -11.980 1.00 92.06 93 VAL A C 1
ATOM 703 O O . VAL A 1 93 ? -2.548 -10.436 -11.070 1.00 92.06 93 VAL A O 1
ATOM 706 N N . GLN A 1 94 ? -2.465 -11.837 -12.768 1.00 88.50 94 GLN A N 1
ATOM 707 C CA . GLN A 1 94 ? -3.884 -12.216 -12.620 1.00 88.50 94 GLN A CA 1
ATOM 708 C C . GLN A 1 94 ? -4.197 -12.872 -11.266 1.00 88.50 94 GLN A C 1
ATOM 710 O O . GLN A 1 94 ? -5.278 -12.685 -10.711 1.00 88.50 94 GLN A O 1
ATOM 715 N N . GLN A 1 95 ? -3.248 -13.637 -10.725 1.00 91.69 95 GLN A N 1
ATOM 716 C CA . GLN A 1 95 ? -3.371 -14.342 -9.452 1.00 91.69 95 GLN A CA 1
ATOM 717 C C . GLN A 1 95 ? -2.098 -14.155 -8.636 1.00 91.69 95 GLN A C 1
ATOM 719 O O . GLN A 1 95 ? -0.999 -14.273 -9.169 1.00 91.69 95 GLN A O 1
ATOM 724 N N . VAL A 1 96 ? -2.256 -13.915 -7.337 1.00 95.25 96 VAL A N 1
ATOM 725 C CA . VAL A 1 96 ? -1.140 -13.785 -6.395 1.00 95.25 96 VAL A CA 1
ATOM 726 C C . VAL A 1 96 ? -0.748 -15.180 -5.928 1.00 95.25 96 VAL A C 1
ATOM 728 O O . VAL A 1 96 ? -1.491 -15.822 -5.185 1.00 95.25 96 VAL A O 1
ATOM 731 N N . ARG A 1 97 ? 0.390 -15.681 -6.410 1.00 94.50 97 ARG A N 1
ATOM 732 C CA . ARG A 1 97 ? 0.865 -17.047 -6.135 1.00 94.50 97 ARG A CA 1
ATOM 733 C C . ARG A 1 97 ? 2.170 -17.063 -5.349 1.00 94.50 97 ARG A C 1
ATOM 735 O O . ARG A 1 97 ? 2.525 -18.092 -4.779 1.00 94.50 97 ARG A O 1
ATOM 742 N N . SER A 1 98 ? 2.879 -15.941 -5.321 1.00 94.69 98 SER A N 1
ATOM 743 C CA . SER A 1 98 ? 4.212 -15.818 -4.747 1.00 94.69 98 SER A CA 1
ATOM 744 C C . SER A 1 98 ? 4.417 -14.472 -4.051 1.00 94.69 98 SER A C 1
ATOM 746 O O . SER A 1 98 ? 3.654 -13.529 -4.246 1.00 94.69 98 SER A O 1
ATOM 748 N N . ILE A 1 99 ? 5.482 -14.378 -3.251 1.00 94.50 99 ILE A N 1
ATOM 749 C CA . ILE A 1 99 ? 5.915 -13.119 -2.626 1.00 94.50 99 ILE A CA 1
ATOM 750 C C . ILE A 1 99 ? 6.332 -12.099 -3.697 1.00 94.50 99 ILE A C 1
ATOM 752 O O . ILE A 1 99 ? 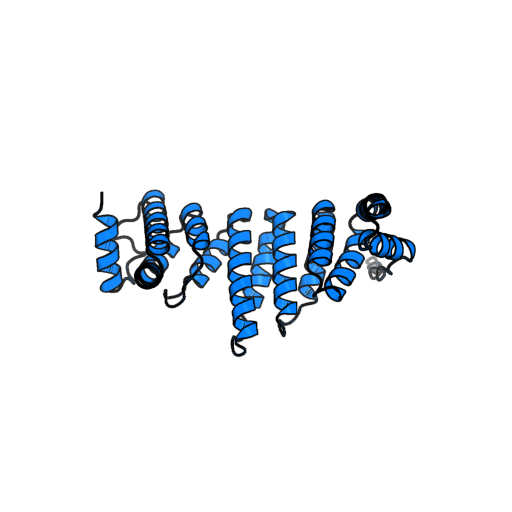6.066 -10.912 -3.541 1.00 94.50 99 ILE A O 1
ATOM 756 N N . ALA A 1 100 ? 6.914 -12.554 -4.811 1.00 91.31 100 ALA A N 1
ATOM 757 C CA . ALA A 1 100 ? 7.277 -11.685 -5.928 1.00 91.31 100 ALA A CA 1
ATOM 758 C C . ALA A 1 100 ? 6.045 -11.012 -6.559 1.00 91.31 100 ALA A C 1
ATOM 760 O O . ALA A 1 100 ? 6.092 -9.823 -6.862 1.00 91.31 100 ALA A O 1
ATOM 761 N N . ASP A 1 101 ? 4.922 -11.731 -6.689 1.00 93.50 101 ASP A N 1
ATOM 762 C CA . ASP A 1 101 ? 3.665 -11.144 -7.179 1.00 93.50 101 ASP A CA 1
ATOM 763 C C . ASP A 1 101 ? 3.166 -10.029 -6.250 1.00 93.50 101 ASP A C 1
ATOM 765 O O . ASP A 1 101 ? 2.692 -8.996 -6.719 1.00 93.50 101 ASP A O 1
ATOM 769 N N . VAL A 1 102 ? 3.283 -10.236 -4.933 1.00 95.56 102 VAL A N 1
ATOM 770 C CA . VAL A 1 102 ? 2.907 -9.241 -3.918 1.00 95.56 102 VAL A CA 1
ATOM 771 C C . VAL A 1 102 ? 3.793 -8.006 -4.027 1.00 95.56 102 VAL A C 1
ATOM 773 O O . VAL A 1 102 ? 3.263 -6.903 -4.093 1.00 95.56 102 VAL A O 1
ATOM 776 N N . ALA A 1 103 ? 5.113 -8.193 -4.114 1.00 93.19 103 ALA A N 1
ATOM 777 C CA . ALA A 1 103 ? 6.068 -7.097 -4.241 1.00 93.19 103 ALA A CA 1
ATOM 778 C C . ALA A 1 103 ? 5.816 -6.266 -5.507 1.00 93.19 103 ALA A C 1
ATOM 780 O O . ALA A 1 103 ? 5.803 -5.044 -5.448 1.00 93.19 103 ALA A O 1
ATOM 781 N N . VAL A 1 104 ? 5.529 -6.910 -6.644 1.00 92.62 104 VAL A N 1
ATOM 782 C CA . VAL A 1 104 ? 5.170 -6.187 -7.873 1.00 92.62 104 VAL A CA 1
ATOM 783 C C . VAL A 1 104 ? 3.878 -5.391 -7.698 1.00 92.62 104 VAL A C 1
ATOM 785 O O . VAL A 1 104 ? 3.805 -4.251 -8.150 1.00 92.62 104 VAL A O 1
ATOM 788 N N . ILE A 1 105 ? 2.845 -5.979 -7.084 1.00 95.56 105 ILE A N 1
ATOM 789 C CA . ILE A 1 105 ? 1.580 -5.273 -6.842 1.00 95.56 105 ILE A CA 1
ATOM 790 C C . ILE A 1 105 ? 1.812 -4.051 -5.950 1.00 95.56 105 ILE A C 1
ATOM 792 O O . ILE A 1 105 ? 1.301 -2.978 -6.266 1.00 95.56 105 ILE A O 1
ATOM 796 N N . GLU A 1 106 ? 2.576 -4.217 -4.874 1.00 95.25 106 GLU A N 1
ATOM 797 C CA . GLU A 1 106 ? 2.943 -3.157 -3.937 1.00 95.25 106 GLU A CA 1
ATOM 798 C C . GLU A 1 106 ? 3.702 -2.029 -4.652 1.00 95.25 106 GLU A C 1
ATOM 800 O O . GLU A 1 106 ? 3.184 -0.913 -4.728 1.00 95.25 106 GLU A O 1
ATOM 805 N N . ASP A 1 107 ? 4.847 -2.347 -5.268 1.00 94.12 107 ASP A N 1
ATOM 806 C CA . ASP A 1 107 ? 5.744 -1.389 -5.929 1.00 94.12 107 ASP A CA 1
ATOM 807 C C . ASP A 1 107 ? 5.005 -0.589 -7.021 1.00 94.12 107 ASP A C 1
ATOM 809 O O . ASP A 1 107 ? 5.131 0.633 -7.128 1.00 94.12 107 ASP A O 1
ATOM 813 N N . LEU A 1 108 ? 4.197 -1.269 -7.844 1.00 95.75 108 LEU A N 1
ATOM 814 C CA . LEU A 1 108 ? 3.467 -0.623 -8.936 1.00 95.75 108 LEU A CA 1
ATOM 815 C C . LEU A 1 108 ? 2.263 0.185 -8.466 1.00 95.75 108 LEU A C 1
ATOM 817 O O . LEU A 1 108 ? 1.935 1.194 -9.090 1.00 95.75 108 LEU A O 1
ATOM 821 N N . THR A 1 109 ? 1.598 -0.239 -7.393 1.00 95.62 109 THR A N 1
ATOM 822 C CA . THR A 1 109 ? 0.483 0.529 -6.834 1.00 95.62 109 THR A CA 1
ATOM 823 C C . THR A 1 109 ? 0.984 1.801 -6.164 1.00 95.62 109 THR A C 1
ATOM 825 O O . THR A 1 109 ? 0.415 2.869 -6.387 1.00 95.62 109 THR A O 1
ATOM 828 N N . GLU A 1 110 ? 2.073 1.712 -5.400 1.00 95.12 110 GLU A N 1
ATOM 829 C CA . GLU A 1 110 ? 2.728 2.882 -4.816 1.00 95.12 110 GLU A CA 1
ATOM 830 C C . GLU A 1 110 ? 3.156 3.867 -5.912 1.00 95.12 110 GLU A C 1
ATOM 832 O O . GLU A 1 110 ? 2.836 5.055 -5.848 1.00 95.12 110 GLU A O 1
ATOM 837 N N . LEU A 1 111 ? 3.801 3.368 -6.972 1.00 96.00 111 LEU A N 1
ATOM 838 C CA . LEU A 1 111 ? 4.217 4.191 -8.105 1.00 96.00 111 LEU A CA 1
ATOM 839 C C . LEU A 1 111 ? 3.033 4.900 -8.781 1.00 96.00 111 LEU A C 1
ATOM 841 O O . LEU A 1 111 ? 3.128 6.081 -9.109 1.00 96.00 111 LEU A O 1
ATOM 845 N N . LEU A 1 112 ? 1.912 4.203 -8.987 1.00 96.00 112 LEU A N 1
ATOM 846 C CA . LEU A 1 112 ? 0.701 4.800 -9.552 1.00 96.00 112 LEU A CA 1
ATOM 847 C C . LEU A 1 112 ? 0.165 5.952 -8.699 1.00 96.00 112 LEU A C 1
ATOM 849 O O . LEU A 1 112 ? -0.220 6.989 -9.248 1.00 96.00 112 LEU A O 1
ATOM 853 N N . LEU A 1 113 ? 0.133 5.766 -7.379 1.00 94.44 113 LEU A N 1
ATOM 854 C CA . LEU A 1 113 ? -0.328 6.787 -6.443 1.00 94.44 113 LEU A CA 1
ATOM 855 C C . LEU A 1 113 ? 0.624 7.985 -6.441 1.00 94.44 113 LEU A C 1
ATOM 857 O O . LEU A 1 113 ? 0.162 9.111 -6.503 1.00 94.44 113 LEU A O 1
ATOM 861 N N . GLN A 1 114 ? 1.938 7.771 -6.507 1.00 94.38 114 GLN A N 1
ATOM 862 C CA . GLN A 1 114 ? 2.913 8.866 -6.589 1.00 94.38 114 GLN A CA 1
ATOM 863 C C . GLN A 1 114 ? 2.848 9.667 -7.900 1.00 94.38 114 GLN A C 1
ATOM 865 O O . GLN A 1 114 ? 3.259 10.826 -7.926 1.00 94.38 114 GLN A O 1
ATOM 870 N N . ILE A 1 115 ? 2.386 9.063 -9.003 1.00 95.12 115 ILE A N 1
ATOM 871 C CA . ILE A 1 115 ? 2.270 9.752 -10.297 1.00 95.12 115 ILE A CA 1
ATOM 872 C C . ILE A 1 115 ? 1.022 10.642 -10.347 1.00 95.12 115 ILE A C 1
ATOM 874 O O . ILE A 1 115 ? 1.111 11.805 -10.743 1.00 95.12 115 ILE A O 1
ATOM 878 N N . ASP A 1 116 ? -0.152 10.089 -10.035 1.00 94.44 116 ASP A N 1
ATOM 879 C CA . ASP A 1 116 ? -1.425 10.821 -10.078 1.00 94.44 116 ASP A CA 1
ATOM 880 C C . ASP A 1 116 ? -2.467 10.121 -9.192 1.00 94.44 116 ASP A C 1
ATOM 882 O O . ASP A 1 116 ? -3.246 9.304 -9.698 1.00 94.44 116 ASP A O 1
ATOM 886 N N . PRO A 1 117 ? -2.519 10.435 -7.885 1.00 91.50 117 PRO A N 1
ATOM 887 C CA . PRO A 1 117 ? -3.405 9.742 -6.957 1.00 91.50 117 PRO A CA 1
ATOM 888 C C . PRO A 1 117 ? -4.865 9.794 -7.394 1.00 91.50 117 PRO A C 1
ATOM 890 O O . PRO A 1 117 ? -5.571 8.790 -7.389 1.00 91.50 117 PRO A O 1
ATOM 893 N N . ARG A 1 118 ? -5.310 10.963 -7.869 1.00 87.88 118 ARG A N 1
ATOM 894 C CA . ARG A 1 118 ? -6.711 11.213 -8.230 1.00 87.88 118 ARG A CA 1
ATOM 895 C C . ARG A 1 118 ? -7.200 10.275 -9.326 1.00 87.88 118 ARG A C 1
ATOM 897 O O . ARG A 1 118 ? -8.367 9.894 -9.320 1.00 87.88 118 ARG A O 1
ATOM 904 N N . LYS A 1 119 ? -6.331 9.921 -10.277 1.00 90.50 119 LYS A N 1
ATOM 905 C CA . LYS A 1 119 ? -6.679 9.011 -11.377 1.00 90.50 119 LYS A CA 1
ATOM 906 C C . LYS A 1 119 ? -6.425 7.546 -11.047 1.00 90.50 119 LYS A C 1
ATOM 908 O O . LYS A 1 119 ? -6.991 6.682 -11.714 1.00 90.50 119 LYS A O 1
ATOM 913 N N . THR A 1 120 ? -5.571 7.251 -10.070 1.00 93.31 120 THR A N 1
ATOM 914 C CA . THR A 1 120 ? -5.081 5.889 -9.834 1.00 93.31 120 THR A CA 1
ATOM 915 C C . THR A 1 120 ? -5.598 5.244 -8.554 1.00 93.31 120 THR A C 1
ATOM 917 O O . THR A 1 120 ? -5.520 4.021 -8.449 1.00 93.31 120 THR A O 1
ATOM 920 N N . THR A 1 121 ? -6.216 5.992 -7.632 1.00 90.00 121 THR A N 1
ATOM 921 C CA . THR A 1 121 ? -6.809 5.445 -6.399 1.00 90.00 121 THR A CA 1
ATOM 922 C C . THR A 1 121 ? -7.762 4.279 -6.666 1.00 90.00 121 THR A C 1
ATOM 924 O O . THR A 1 121 ? -7.654 3.250 -6.007 1.00 90.00 121 THR A O 1
ATOM 927 N N . ALA A 1 122 ? -8.644 4.374 -7.667 1.00 89.69 122 ALA A N 1
ATOM 928 C CA . ALA A 1 122 ? -9.565 3.281 -7.997 1.00 89.69 122 ALA A CA 1
ATOM 929 C C . ALA A 1 122 ? -8.827 1.986 -8.398 1.00 89.69 122 ALA A C 1
ATOM 931 O O . ALA A 1 122 ? -9.210 0.889 -7.992 1.00 89.69 122 ALA A O 1
ATOM 932 N N . LEU A 1 123 ? -7.733 2.112 -9.153 1.00 92.56 123 LEU A N 1
ATOM 933 C CA . LEU A 1 123 ? -6.903 0.977 -9.555 1.00 92.56 123 LEU A CA 1
ATOM 934 C C . LEU A 1 123 ? -6.111 0.409 -8.368 1.00 92.56 123 LEU A C 1
ATOM 936 O O . LEU A 1 123 ? -5.999 -0.809 -8.233 1.00 92.56 123 LEU A O 1
ATOM 940 N N . ALA A 1 124 ? -5.610 1.272 -7.483 1.00 92.69 124 ALA A N 1
ATOM 941 C CA . ALA A 1 124 ? -4.948 0.868 -6.246 1.00 92.69 124 ALA A CA 1
ATOM 942 C C . ALA A 1 124 ? -5.889 0.063 -5.333 1.00 92.69 124 ALA A C 1
ATOM 944 O O . ALA A 1 124 ? -5.526 -1.018 -4.866 1.00 92.69 124 ALA A O 1
ATOM 945 N N . LEU A 1 125 ? -7.127 0.537 -5.156 1.00 90.38 125 LEU A N 1
ATOM 946 C CA . LEU A 1 125 ? -8.177 -0.161 -4.408 1.00 90.38 125 LEU A CA 1
ATOM 947 C C . LEU A 1 125 ? -8.515 -1.518 -5.036 1.00 90.38 125 LEU A C 1
ATOM 949 O O . LEU A 1 125 ? -8.654 -2.509 -4.324 1.00 90.38 125 LEU A O 1
ATOM 953 N N . GLN A 1 126 ? -8.568 -1.611 -6.368 1.00 92.31 126 GLN A N 1
ATOM 954 C CA . GLN A 1 126 ? -8.768 -2.890 -7.052 1.00 92.31 126 GLN A CA 1
ATOM 955 C C . GLN A 1 126 ? -7.641 -3.891 -6.746 1.00 92.31 126 GLN A C 1
ATOM 957 O O . GLN A 1 126 ? -7.906 -5.075 -6.516 1.00 92.31 126 GLN A O 1
ATOM 962 N N . GLN A 1 127 ? -6.382 -3.442 -6.734 1.00 94.94 127 GLN A N 1
ATOM 963 C CA . GLN A 1 127 ? -5.261 -4.316 -6.380 1.00 94.94 127 GLN A CA 1
ATOM 964 C C . GLN A 1 127 ? -5.295 -4.730 -4.908 1.00 94.94 127 GLN A C 1
ATOM 966 O O . GLN A 1 127 ? -5.002 -5.885 -4.588 1.00 94.94 127 GLN A O 1
ATOM 971 N N . LEU A 1 128 ? -5.703 -3.825 -4.019 1.00 92.12 128 LEU A N 1
ATOM 972 C CA . LEU A 1 128 ? -5.872 -4.126 -2.604 1.00 92.12 128 LEU A CA 1
ATOM 973 C C . LEU A 1 128 ? -6.966 -5.180 -2.391 1.00 92.12 128 LEU A C 1
ATOM 975 O O . LEU A 1 128 ? -6.724 -6.197 -1.739 1.00 92.12 128 LEU A O 1
ATOM 979 N N . ALA A 1 129 ? -8.129 -5.006 -3.024 1.00 89.75 129 ALA A N 1
ATOM 980 C CA . ALA A 1 129 ? -9.216 -5.980 -3.001 1.00 89.75 129 ALA A CA 1
ATOM 981 C C . ALA A 1 129 ? -8.749 -7.351 -3.512 1.00 89.75 129 ALA A C 1
ATOM 983 O O . ALA A 1 129 ? -9.039 -8.386 -2.911 1.00 89.75 129 ALA A O 1
ATOM 984 N N . LYS A 1 130 ? -7.942 -7.377 -4.576 1.00 92.25 130 LYS A N 1
ATOM 985 C CA . LYS A 1 130 ? -7.334 -8.611 -5.078 1.00 92.25 130 LYS A CA 1
ATOM 986 C C . LYS A 1 130 ? -6.432 -9.273 -4.036 1.00 92.25 130 LYS A C 1
ATOM 988 O O . LYS A 1 130 ? -6.582 -10.475 -3.817 1.00 92.25 130 LYS A O 1
ATOM 993 N N . LEU A 1 131 ? -5.571 -8.527 -3.338 1.00 93.19 131 LEU A N 1
ATOM 994 C CA . LEU A 1 131 ? -4.799 -9.065 -2.211 1.00 93.19 131 LEU A CA 1
ATOM 995 C C . LEU A 1 131 ? -5.711 -9.589 -1.095 1.00 93.19 131 LEU A C 1
ATOM 997 O O . LEU A 1 131 ? -5.401 -10.636 -0.527 1.00 93.19 131 LEU A O 1
ATOM 1001 N N . ASN A 1 132 ? -6.833 -8.919 -0.804 1.00 88.56 132 ASN A N 1
ATOM 1002 C CA . ASN A 1 132 ? -7.821 -9.326 0.205 1.00 88.56 132 ASN A CA 1
ATOM 1003 C C . ASN A 1 132 ? -8.440 -10.706 -0.072 1.00 88.56 132 ASN A C 1
ATOM 1005 O O . ASN A 1 132 ? -8.712 -11.449 0.870 1.00 88.56 132 ASN A O 1
ATOM 1009 N N . THR A 1 133 ? -8.571 -11.100 -1.342 1.00 90.38 133 THR A N 1
ATOM 1010 C CA . THR A 1 133 ? -9.127 -12.415 -1.723 1.00 90.38 133 THR A CA 1
ATOM 1011 C C . THR A 1 133 ? -8.166 -13.599 -1.564 1.00 90.38 133 THR A C 1
ATOM 1013 O O . THR A 1 133 ? -8.593 -14.751 -1.664 1.00 90.38 133 THR A O 1
ATOM 1016 N N . VAL A 1 134 ? -6.871 -13.357 -1.328 1.00 92.06 134 VAL A N 1
ATOM 1017 C CA . VAL A 1 134 ? -5.860 -14.424 -1.307 1.00 92.06 134 VAL A CA 1
ATOM 1018 C C . VAL A 1 134 ? -5.939 -15.231 -0.001 1.00 92.06 134 VAL A C 1
ATOM 1020 O O . VAL A 1 134 ? -5.798 -14.656 1.082 1.00 92.06 134 VAL A O 1
ATOM 1023 N N . PRO A 1 135 ? -6.094 -16.571 -0.055 1.00 90.44 135 PRO A N 1
ATOM 1024 C CA . PRO A 1 135 ? -6.099 -17.405 1.144 1.00 90.44 135 PRO A CA 1
ATOM 1025 C C . PRO A 1 135 ? -4.745 -17.393 1.868 1.00 90.44 135 PRO A C 1
ATOM 1027 O O . PRO A 1 135 ? -3.722 -17.802 1.318 1.00 90.44 135 PRO A O 1
ATOM 1030 N N . LEU A 1 136 ? -4.745 -17.027 3.149 1.00 90.06 136 LEU A N 1
ATOM 1031 C CA . LEU A 1 136 ? -3.537 -16.866 3.972 1.00 90.06 136 LEU A CA 1
ATOM 1032 C C . LEU A 1 136 ? -3.028 -18.192 4.580 1.00 90.06 136 LEU A C 1
ATOM 1034 O O . LEU A 1 136 ? -2.717 -18.270 5.765 1.00 90.06 136 LEU A O 1
ATOM 1038 N N . LYS A 1 137 ? -2.967 -19.269 3.782 1.00 92.50 137 LYS A N 1
ATOM 1039 C CA . LYS A 1 137 ? -2.536 -20.605 4.255 1.00 92.50 137 LYS A CA 1
ATOM 1040 C C . LYS A 1 137 ? -1.013 -20.755 4.361 1.00 92.50 137 LYS A C 1
ATOM 1042 O O . LYS A 1 137 ? -0.526 -21.546 5.162 1.00 92.50 137 LYS A O 1
ATOM 1047 N N . ASN A 1 138 ? -0.262 -20.029 3.535 1.00 92.94 138 ASN A N 1
ATOM 1048 C CA . ASN A 1 138 ? 1.200 -20.032 3.532 1.00 92.94 138 ASN A CA 1
ATOM 1049 C C . ASN A 1 138 ? 1.699 -18.846 4.367 1.00 92.94 138 ASN A C 1
ATOM 1051 O O . ASN A 1 138 ? 1.423 -17.703 4.013 1.00 92.94 138 ASN A O 1
ATOM 1055 N N . ARG A 1 139 ? 2.419 -19.113 5.464 1.00 93.44 139 ARG A N 1
ATOM 1056 C CA . ARG A 1 139 ? 2.815 -18.079 6.434 1.00 93.44 139 ARG A CA 1
ATOM 1057 C C . ARG A 1 139 ? 3.702 -16.974 5.825 1.00 93.44 139 ARG A C 1
ATOM 1059 O O . ARG A 1 139 ? 3.302 -15.822 5.955 1.00 93.44 139 ARG A O 1
ATOM 1066 N N . PRO A 1 140 ? 4.827 -17.269 5.138 1.00 94.50 140 PRO A N 1
ATOM 1067 C CA . PRO A 1 140 ? 5.622 -16.235 4.467 1.00 94.50 140 PRO A CA 1
ATOM 1068 C C . PRO A 1 140 ? 4.825 -15.371 3.484 1.00 94.50 140 PRO A C 1
ATOM 1070 O O . PRO A 1 140 ? 4.941 -14.149 3.489 1.00 94.50 140 PRO A O 1
ATOM 1073 N N . LEU A 1 141 ? 3.978 -15.996 2.661 1.00 93.38 141 LEU A N 1
ATOM 1074 C CA . LEU A 1 141 ? 3.139 -15.262 1.715 1.00 93.38 141 LEU A CA 1
ATOM 1075 C C . LEU A 1 141 ? 2.096 -14.400 2.437 1.00 93.38 141 LEU A C 1
ATOM 1077 O O . LEU A 1 141 ? 1.863 -13.264 2.041 1.00 93.38 141 LEU A O 1
ATOM 1081 N N . ALA A 1 142 ? 1.484 -14.917 3.502 1.00 90.69 142 ALA A N 1
ATOM 1082 C CA . ALA A 1 142 ? 0.500 -14.183 4.285 1.00 90.69 142 ALA A CA 1
ATOM 1083 C C . ALA A 1 142 ? 1.100 -12.941 4.954 1.00 90.69 142 ALA A C 1
ATOM 1085 O O . ALA A 1 142 ? 0.469 -11.888 4.970 1.00 90.69 142 ALA A O 1
ATOM 1086 N N . GLU A 1 143 ? 2.324 -13.051 5.467 1.00 91.44 143 GLU A N 1
ATOM 1087 C CA . GLU A 1 143 ? 3.059 -11.922 6.036 1.00 91.44 143 GLU A CA 1
ATOM 1088 C C . GLU A 1 143 ? 3.362 -10.857 4.976 1.00 91.44 143 GLU A C 1
ATOM 1090 O O . GLU A 1 143 ? 3.054 -9.685 5.189 1.00 91.44 143 GLU A O 1
ATOM 1095 N N . ALA A 1 144 ? 3.862 -11.264 3.804 1.00 93.69 144 ALA A N 1
ATOM 1096 C CA . ALA A 1 144 ? 4.092 -10.351 2.685 1.00 93.69 144 ALA A CA 1
ATOM 1097 C C . ALA A 1 144 ? 2.800 -9.634 2.257 1.00 93.69 144 ALA A C 1
ATOM 1099 O O . ALA A 1 144 ? 2.792 -8.417 2.100 1.00 93.69 144 ALA A O 1
ATOM 1100 N N . ILE A 1 145 ? 1.691 -10.372 2.130 1.00 93.06 145 ILE A N 1
ATOM 1101 C CA . ILE A 1 145 ? 0.382 -9.811 1.771 1.00 93.06 145 ILE A CA 1
ATOM 1102 C C . ILE A 1 145 ? -0.084 -8.795 2.813 1.00 93.06 145 ILE A C 1
ATOM 1104 O O . ILE A 1 145 ? -0.526 -7.713 2.441 1.00 93.06 145 ILE A O 1
ATOM 1108 N N . ASN A 1 146 ? 0.009 -9.114 4.104 1.00 88.88 146 ASN A N 1
ATOM 1109 C CA . ASN A 1 146 ? -0.418 -8.197 5.158 1.00 88.88 146 ASN A CA 1
ATOM 1110 C C . ASN A 1 146 ? 0.416 -6.910 5.158 1.00 88.88 146 ASN A C 1
ATOM 1112 O O . ASN A 1 146 ? -0.149 -5.823 5.259 1.00 88.88 146 ASN A O 1
ATOM 1116 N N . ASN A 1 147 ? 1.734 -7.021 4.977 1.00 90.19 147 ASN A N 1
ATOM 1117 C CA . ASN A 1 147 ? 2.619 -5.861 4.883 1.00 90.19 147 ASN A CA 1
ATOM 1118 C C . ASN A 1 147 ? 2.272 -4.982 3.672 1.00 90.19 147 ASN A C 1
ATOM 1120 O O . ASN A 1 147 ? 2.129 -3.767 3.824 1.00 90.19 147 ASN A O 1
ATOM 1124 N N . ALA A 1 148 ? 2.063 -5.592 2.501 1.00 92.88 148 ALA A N 1
ATOM 1125 C CA . ALA A 1 148 ? 1.667 -4.880 1.290 1.00 92.88 148 ALA A CA 1
ATOM 1126 C C . ALA A 1 148 ? 0.306 -4.189 1.449 1.00 92.88 148 ALA A C 1
ATOM 1128 O O . ALA A 1 148 ? 0.175 -3.015 1.114 1.00 92.88 148 ALA A O 1
ATOM 1129 N N . ARG A 1 149 ? -0.695 -4.870 2.029 1.00 91.19 149 ARG A N 1
ATOM 1130 C CA . ARG A 1 149 ? -2.024 -4.289 2.295 1.00 91.19 149 ARG A CA 1
ATOM 1131 C C . ARG A 1 149 ? -1.928 -3.034 3.153 1.00 91.19 149 ARG A C 1
ATOM 1133 O O . ARG A 1 149 ? -2.510 -2.018 2.791 1.00 91.19 149 ARG A O 1
ATOM 1140 N N . VAL A 1 150 ? -1.183 -3.089 4.262 1.00 87.25 150 VAL A N 1
ATOM 1141 C CA . VAL A 1 150 ? -0.981 -1.917 5.128 1.00 87.25 150 VAL A CA 1
ATOM 1142 C C . VAL A 1 150 ? -0.358 -0.781 4.327 1.00 87.25 150 VAL A C 1
ATOM 1144 O O . VAL A 1 150 ? -0.900 0.319 4.334 1.00 87.25 150 VAL A O 1
ATOM 1147 N N . LYS A 1 151 ? 0.764 -1.027 3.644 1.00 90.88 151 LYS A N 1
ATOM 1148 C CA . LYS A 1 151 ? 1.464 0.021 2.893 1.00 90.88 151 LYS A CA 1
ATOM 1149 C C . LYS A 1 151 ? 0.577 0.644 1.822 1.00 90.88 151 LYS A C 1
ATOM 1151 O O . LYS A 1 151 ? 0.467 1.861 1.769 1.00 90.88 151 LYS A O 1
ATOM 1156 N N . MET A 1 152 ? -0.113 -0.179 1.033 1.00 91.50 152 MET A N 1
ATOM 1157 C CA . MET A 1 152 ? -1.050 0.299 0.018 1.00 91.50 152 MET A CA 1
ATOM 1158 C C . MET A 1 152 ? -2.148 1.154 0.642 1.00 91.50 152 MET A C 1
ATOM 1160 O O . MET A 1 152 ? -2.428 2.231 0.135 1.00 91.50 152 MET A O 1
ATOM 1164 N N . VAL A 1 153 ? -2.740 0.721 1.756 1.00 88.38 153 VAL A N 1
ATOM 1165 C CA . VAL A 1 153 ? -3.758 1.509 2.455 1.00 88.38 153 VAL A CA 1
ATOM 1166 C C . VAL A 1 153 ? -3.209 2.851 2.935 1.00 88.38 153 VAL A C 1
ATOM 1168 O O . VAL A 1 153 ? -3.885 3.863 2.765 1.00 88.38 153 VAL A O 1
ATOM 1171 N N . LEU A 1 154 ? -1.991 2.886 3.481 1.00 86.44 154 LEU A N 1
ATOM 1172 C CA . LEU A 1 154 ? -1.343 4.136 3.882 1.00 86.44 154 LEU A CA 1
ATOM 1173 C C . LEU A 1 154 ? -1.151 5.067 2.685 1.00 86.44 154 LEU A C 1
ATOM 1175 O O . LEU A 1 154 ? -1.611 6.203 2.739 1.00 86.44 154 LEU A O 1
ATOM 1179 N N . CYS A 1 155 ? -0.592 4.571 1.580 1.00 89.25 155 CYS A N 1
ATOM 1180 C CA . CYS A 1 155 ? -0.411 5.370 0.370 1.00 89.25 155 CYS A CA 1
ATOM 1181 C C . CYS A 1 155 ? -1.748 5.888 -0.178 1.00 89.25 155 CYS A C 1
ATOM 1183 O O . CYS A 1 155 ? -1.867 7.058 -0.531 1.00 89.25 155 CYS A O 1
ATOM 1185 N N . ILE A 1 156 ? -2.780 5.037 -0.239 1.00 88.12 156 ILE A N 1
ATOM 1186 C CA . ILE A 1 156 ? -4.102 5.443 -0.731 1.00 88.12 156 ILE A CA 1
ATOM 1187 C C . ILE A 1 156 ? -4.706 6.503 0.194 1.00 88.12 156 ILE A C 1
ATOM 1189 O O . ILE A 1 156 ? -5.335 7.446 -0.277 1.00 88.12 156 ILE A O 1
ATOM 1193 N N . ALA A 1 157 ? -4.545 6.366 1.503 1.00 82.81 157 ALA A N 1
ATOM 1194 C CA . ALA A 1 157 ? -5.118 7.300 2.452 1.00 82.81 157 ALA A CA 1
ATOM 1195 C C . ALA A 1 157 ? -4.394 8.651 2.500 1.00 82.81 157 ALA A C 1
ATOM 1197 O O . ALA A 1 157 ? -5.048 9.685 2.644 1.00 82.81 157 ALA A O 1
ATOM 1198 N N . GLU A 1 158 ? -3.066 8.647 2.383 1.00 82.94 158 GLU A N 1
ATOM 1199 C CA . GLU A 1 158 ? -2.252 9.862 2.313 1.00 82.94 158 GLU A CA 1
ATOM 1200 C C . GLU A 1 158 ? -2.587 10.681 1.067 1.00 82.94 158 GLU A C 1
ATOM 1202 O O . GLU A 1 158 ? -2.768 11.896 1.152 1.00 82.94 158 GLU A O 1
ATOM 1207 N N . GLU A 1 159 ? -2.740 10.002 -0.067 1.00 79.38 159 GLU A N 1
ATOM 1208 C CA . GLU A 1 159 ? -2.810 10.649 -1.372 1.00 79.38 159 GLU A CA 1
ATOM 1209 C C . GLU A 1 159 ? -4.241 10.779 -1.925 1.00 79.38 159 GLU A C 1
ATOM 1211 O O . GLU A 1 159 ? -4.552 11.681 -2.705 1.00 79.38 159 GLU A O 1
ATOM 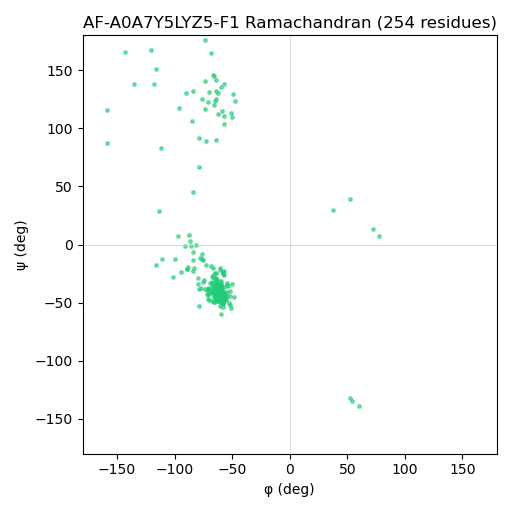1216 N N . GLY A 1 160 ? -5.135 9.868 -1.538 1.00 59.62 160 GLY A N 1
ATOM 1217 C CA . GLY A 1 160 ? -6.426 9.673 -2.194 1.00 59.62 160 GLY A CA 1
ATOM 1218 C C . GLY A 1 160 ? -7.597 10.429 -1.579 1.00 59.62 160 GLY A C 1
ATOM 1219 O O . GLY A 1 160 ? -8.578 10.642 -2.286 1.00 59.62 160 GLY A O 1
ATOM 1220 N N . GLN A 1 161 ? -7.546 10.807 -0.290 1.00 68.88 161 GLN A N 1
ATOM 1221 C CA . GLN A 1 161 ? -8.702 11.329 0.480 1.00 68.88 161 GLN A CA 1
ATOM 1222 C C . GLN A 1 161 ? -10.042 10.634 0.140 1.00 68.88 161 GLN A C 1
ATOM 1224 O O . GLN A 1 161 ? -11.112 11.242 0.184 1.00 68.88 161 GLN A O 1
ATOM 1229 N N . SER A 1 162 ? -9.980 9.364 -0.256 1.00 76.25 162 SER A N 1
ATOM 1230 C CA . SER A 1 162 ? -11.102 8.652 -0.849 1.00 76.25 162 SER A CA 1
ATOM 1231 C C . SER A 1 162 ? -11.886 7.989 0.281 1.00 76.25 162 SER A C 1
ATOM 1233 O O . SER A 1 162 ? -11.277 7.325 1.126 1.00 76.25 162 SER A O 1
ATOM 1235 N N . PRO A 1 163 ? -13.218 8.158 0.340 1.00 79.94 163 PRO A N 1
ATOM 1236 C CA . PRO A 1 163 ? -14.056 7.452 1.307 1.00 79.94 163 PRO A CA 1
ATOM 1237 C C . PRO A 1 163 ? -13.850 5.932 1.270 1.00 79.94 163 PRO A C 1
ATOM 1239 O O . PRO A 1 163 ? -13.823 5.285 2.312 1.00 79.94 163 PRO A O 1
ATOM 1242 N N . GLU A 1 164 ? -13.618 5.376 0.083 1.00 82.75 164 GLU A N 1
ATOM 1243 C CA . GLU A 1 164 ? -13.343 3.955 -0.126 1.00 82.75 164 GLU A CA 1
ATOM 1244 C C . GLU A 1 164 ? -12.018 3.524 0.523 1.00 82.75 164 GLU A C 1
ATOM 1246 O O . GLU A 1 164 ? -11.914 2.427 1.066 1.00 82.75 164 GLU A O 1
ATOM 1251 N N . ALA A 1 165 ? -11.008 4.399 0.541 1.00 78.94 165 ALA A N 1
ATOM 1252 C CA . ALA A 1 165 ? -9.772 4.145 1.278 1.00 78.94 165 ALA A CA 1
ATOM 1253 C C . ALA A 1 165 ? -10.037 3.985 2.777 1.00 78.94 165 ALA A C 1
ATOM 1255 O O . ALA A 1 165 ? -9.462 3.115 3.424 1.00 78.94 165 ALA A O 1
ATOM 1256 N N . VAL A 1 166 ? -10.929 4.808 3.330 1.00 82.25 166 VAL A N 1
ATOM 1257 C CA . VAL A 1 166 ? -11.301 4.750 4.747 1.00 82.25 166 VAL A CA 1
ATOM 1258 C C . VAL A 1 166 ? -12.063 3.465 5.071 1.00 82.25 166 VAL A C 1
ATOM 1260 O O . VAL A 1 166 ? -11.863 2.903 6.150 1.00 82.25 166 VAL A O 1
ATOM 1263 N N . ASP A 1 167 ? -12.878 2.962 4.141 1.00 86.31 167 ASP A N 1
ATOM 1264 C CA . ASP A 1 167 ? -13.543 1.659 4.275 1.00 86.31 167 ASP A CA 1
ATOM 1265 C C . ASP A 1 167 ? -12.516 0.533 4.413 1.00 86.31 167 ASP A C 1
ATOM 1267 O O . ASP A 1 167 ? -12.605 -0.278 5.336 1.00 86.31 167 ASP A O 1
ATOM 1271 N N . GLU A 1 168 ? -11.491 0.533 3.562 1.00 84.94 168 GLU A N 1
ATOM 1272 C CA . GLU A 1 168 ? -10.409 -0.454 3.599 1.00 84.94 168 GLU A CA 1
ATOM 1273 C C . GLU A 1 168 ? -9.540 -0.322 4.861 1.00 84.94 168 GLU A C 1
ATOM 1275 O O . GLU A 1 168 ? -9.222 -1.329 5.498 1.00 84.94 168 GLU A O 1
ATOM 1280 N N . VAL A 1 169 ? -9.213 0.905 5.297 1.00 84.50 169 VAL A N 1
ATOM 1281 C CA . VAL A 1 169 ? -8.531 1.134 6.588 1.00 84.50 169 VAL A CA 1
ATOM 1282 C C . VAL A 1 169 ? -9.357 0.543 7.727 1.00 84.50 169 VAL A C 1
ATOM 1284 O O . VAL A 1 169 ? -8.826 -0.172 8.574 1.00 84.50 169 VAL A O 1
ATOM 1287 N N . THR A 1 170 ? -10.660 0.823 7.746 1.00 85.81 170 THR A N 1
ATOM 1288 C CA . THR A 1 170 ? -11.575 0.355 8.792 1.00 85.81 170 THR A CA 1
ATOM 1289 C C . THR A 1 170 ? -11.687 -1.169 8.775 1.00 85.81 170 THR A C 1
ATOM 1291 O O . THR A 1 170 ? -11.670 -1.796 9.835 1.00 85.81 170 THR A O 1
ATOM 1294 N N . ALA A 1 171 ? -11.723 -1.781 7.589 1.00 86.31 171 ALA A N 1
ATOM 1295 C CA . ALA A 1 171 ? -11.709 -3.230 7.429 1.00 86.31 171 ALA A CA 1
ATOM 1296 C C . ALA A 1 171 ? -10.413 -3.861 7.969 1.00 86.31 171 ALA A C 1
ATOM 1298 O O . ALA A 1 171 ? -10.478 -4.910 8.611 1.00 86.31 171 ALA A O 1
ATOM 1299 N N . LEU A 1 172 ? -9.253 -3.213 7.787 1.00 84.50 172 LEU A N 1
ATOM 1300 C CA . LEU A 1 172 ? -7.978 -3.679 8.349 1.00 84.50 172 LEU A CA 1
ATOM 1301 C C . LEU A 1 172 ? -7.934 -3.638 9.883 1.00 84.50 172 LEU A C 1
ATOM 1303 O O . LEU A 1 172 ? -7.239 -4.459 10.482 1.00 84.50 172 LEU A O 1
ATOM 1307 N N . LEU A 1 173 ? -8.665 -2.724 10.532 1.00 85.81 173 LEU A N 1
ATOM 1308 C CA . LEU A 1 173 ? -8.800 -2.724 11.997 1.00 85.81 173 LEU A CA 1
ATOM 1309 C C . LEU A 1 173 ? -9.571 -3.957 12.493 1.00 85.81 173 LEU A C 1
ATOM 1311 O O . LEU A 1 173 ? -9.303 -4.462 13.587 1.00 85.81 173 LEU A O 1
ATOM 1315 N N . GLY A 1 174 ? -10.527 -4.429 11.686 1.00 84.31 174 GLY A N 1
ATOM 1316 C CA . GLY A 1 174 ? -11.333 -5.614 11.949 1.00 84.31 174 GLY A CA 1
ATOM 1317 C C . GLY A 1 174 ? -12.043 -5.573 13.304 1.00 84.31 174 GLY A C 1
ATOM 1318 O O . GLY A 1 174 ? -12.630 -4.571 13.712 1.00 84.31 174 GLY A O 1
ATOM 1319 N N . ASP A 1 175 ? -11.981 -6.692 14.019 1.00 83.88 175 ASP A N 1
ATOM 1320 C CA . ASP A 1 175 ? -12.508 -6.858 15.376 1.00 83.88 175 ASP A CA 1
ATOM 1321 C C . ASP A 1 175 ? -11.500 -6.461 16.474 1.00 83.88 175 ASP A C 1
ATOM 1323 O O . ASP A 1 175 ? -11.748 -6.701 17.654 1.00 83.88 175 ASP A O 1
ATOM 1327 N N . GLY A 1 176 ? -10.356 -5.869 16.107 1.00 80.81 176 GLY A N 1
ATOM 1328 C CA . GLY A 1 176 ? -9.270 -5.543 17.034 1.00 80.81 176 GLY A CA 1
ATOM 1329 C C . GLY A 1 176 ? -8.394 -6.738 17.439 1.00 80.81 176 GLY A C 1
ATOM 1330 O O . GLY A 1 176 ? -7.533 -6.602 18.313 1.00 80.81 176 GLY A O 1
ATOM 1331 N N . SER A 1 177 ? -8.571 -7.913 16.820 1.00 79.50 177 SER A N 1
ATOM 1332 C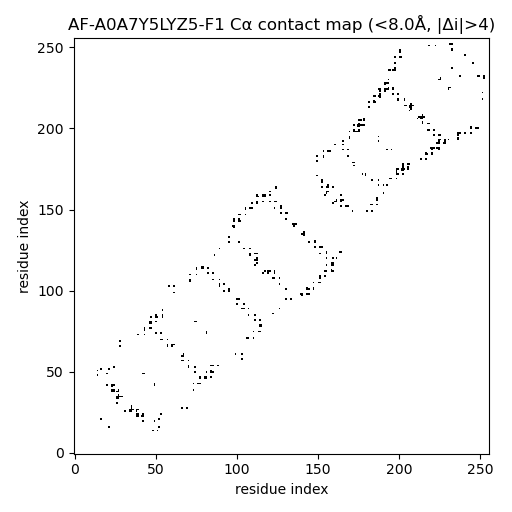 CA . SER A 1 177 ? -7.774 -9.111 17.124 1.00 79.50 177 SER A CA 1
ATOM 1333 C C . SER A 1 177 ? -6.350 -9.078 16.560 1.00 79.50 177 SER A C 1
ATOM 1335 O O . SER A 1 177 ? -5.512 -9.876 16.982 1.00 79.50 177 SER A O 1
ATOM 1337 N N . VAL A 1 178 ? -6.037 -8.160 15.646 1.00 81.19 178 VAL A N 1
ATOM 1338 C CA . VAL A 1 178 ? -4.726 -8.063 14.993 1.00 81.19 178 VAL A CA 1
ATOM 1339 C C . VAL A 1 178 ? -4.082 -6.719 15.320 1.00 81.19 178 VAL A C 1
ATOM 1341 O O . VAL A 1 178 ? -4.745 -5.687 15.343 1.00 81.19 178 VAL A O 1
ATOM 1344 N N . LEU A 1 179 ? -2.776 -6.734 15.606 1.00 84.75 179 LEU A N 1
ATOM 1345 C CA . LEU A 1 179 ? -2.008 -5.499 15.747 1.00 84.75 179 LEU A CA 1
ATOM 1346 C C . LEU A 1 179 ? -1.875 -4.850 14.372 1.00 84.75 179 LEU A C 1
ATOM 1348 O O . LEU A 1 179 ? -1.487 -5.503 13.406 1.00 84.75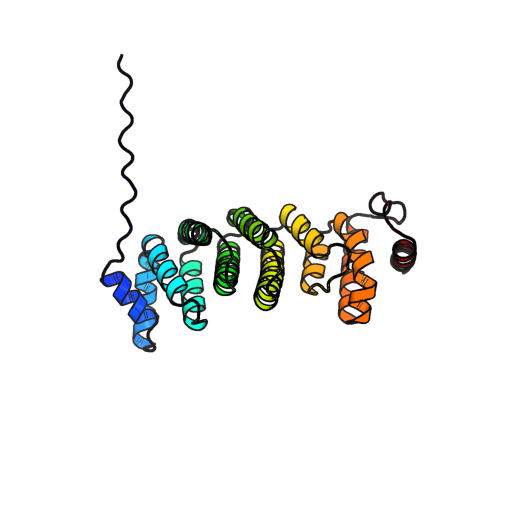 179 LEU A O 1
ATOM 1352 N N . VAL A 1 180 ? -2.161 -3.561 14.310 1.00 86.88 180 VAL A N 1
ATOM 1353 C CA . VAL A 1 180 ? -2.081 -2.765 13.088 1.00 86.88 180 VAL A CA 1
ATOM 1354 C C . VAL A 1 180 ? -1.014 -1.672 13.232 1.00 86.88 180 VAL A C 1
ATOM 1356 O O . VAL A 1 180 ? -0.745 -1.218 14.349 1.00 86.88 180 VAL A O 1
ATOM 1359 N N . PRO A 1 181 ? -0.375 -1.231 12.143 1.00 86.88 181 PRO A N 1
ATOM 1360 C CA . PRO A 1 181 ? 0.636 -0.179 12.221 1.00 86.88 181 PRO A CA 1
ATOM 1361 C C . PRO A 1 181 ? 0.074 1.178 12.653 1.00 86.88 181 PRO A C 1
ATOM 1363 O O . PRO A 1 181 ? -1.029 1.556 12.264 1.00 86.88 181 PRO A O 1
ATOM 1366 N N . VAL A 1 182 ? 0.872 1.929 13.422 1.00 87.81 182 VAL A N 1
ATOM 1367 C CA . VAL A 1 182 ? 0.495 3.237 13.997 1.00 87.81 182 VAL A CA 1
ATOM 1368 C C . VAL A 1 182 ? 0.066 4.250 12.936 1.00 87.81 182 VAL A C 1
ATOM 1370 O O . VAL A 1 182 ? -0.885 4.992 13.158 1.00 87.81 182 VAL A O 1
ATOM 1373 N N . ALA A 1 183 ? 0.698 4.233 11.762 1.00 87.00 183 ALA A N 1
ATOM 1374 C CA . ALA A 1 183 ? 0.383 5.153 10.671 1.00 87.00 183 ALA A CA 1
ATOM 1375 C C . ALA A 1 183 ? -1.094 5.085 10.219 1.00 87.00 183 ALA A C 1
ATOM 1377 O O . ALA A 1 183 ? -1.640 6.072 9.727 1.00 87.00 183 ALA A O 1
ATOM 1378 N N . LEU A 1 184 ? -1.791 3.960 10.444 1.00 88.31 184 LEU A N 1
ATOM 1379 C CA . LEU A 1 184 ? -3.224 3.861 10.147 1.00 88.31 184 LEU A CA 1
ATOM 1380 C C . LEU A 1 184 ? -4.067 4.755 11.068 1.00 88.31 184 LEU A C 1
ATOM 1382 O O . LEU A 1 184 ? -5.127 5.224 10.663 1.00 88.31 184 LEU A O 1
ATOM 1386 N N . PHE A 1 185 ? -3.611 5.041 12.288 1.00 91.62 185 PHE A N 1
ATOM 1387 C CA . PHE A 1 185 ? -4.327 5.927 13.209 1.00 91.62 185 PHE A CA 1
ATOM 1388 C C . PHE A 1 185 ? -4.263 7.382 12.749 1.00 91.62 185 PHE A C 1
ATOM 1390 O O . PHE A 1 185 ? -5.277 8.076 12.812 1.00 91.62 185 PHE A O 1
ATOM 1397 N N . GLU A 1 186 ? -3.129 7.819 12.194 1.00 89.00 186 GLU A N 1
ATOM 1398 C CA . GLU A 1 186 ? -3.000 9.152 11.594 1.00 89.00 186 GLU A CA 1
ATOM 1399 C C . GLU A 1 186 ? -3.951 9.332 10.408 1.00 89.00 186 GLU A C 1
ATOM 1401 O O . GLU A 1 186 ? -4.594 10.373 10.262 1.00 89.00 186 GLU A O 1
ATOM 1406 N N . VAL A 1 187 ? -4.071 8.299 9.571 1.00 88.12 187 VAL A N 1
ATOM 1407 C CA . VAL A 1 187 ? -5.024 8.258 8.458 1.00 88.12 187 VAL A CA 1
ATOM 1408 C C . VAL A 1 187 ? -6.458 8.426 8.959 1.00 88.12 187 VAL A C 1
ATOM 1410 O O . VAL A 1 187 ? -7.194 9.287 8.472 1.00 88.12 187 VAL A O 1
ATOM 1413 N N . LEU A 1 188 ? -6.856 7.648 9.966 1.00 91.00 188 LEU A N 1
ATOM 1414 C CA . LEU A 1 188 ? -8.205 7.705 10.529 1.00 91.00 188 LEU A CA 1
ATOM 1415 C C . LEU A 1 188 ? -8.489 9.061 11.169 1.00 91.00 188 LEU A C 1
ATOM 1417 O O . LEU A 1 188 ? -9.543 9.648 10.924 1.00 91.00 188 LEU A O 1
ATOM 1421 N N . GLN A 1 189 ? -7.522 9.600 11.908 1.00 91.94 189 GLN A N 1
ATOM 1422 C CA . GLN A 1 189 ? -7.581 10.939 12.477 1.00 91.94 189 GLN A CA 1
ATOM 1423 C C . GLN A 1 189 ? -7.790 12.011 11.400 1.00 91.94 189 GLN A C 1
ATOM 1425 O O . GLN A 1 189 ? -8.648 12.882 11.561 1.00 91.94 189 GLN A O 1
ATOM 1430 N N . LYS A 1 190 ? -7.033 11.951 10.296 1.00 88.81 190 LYS A N 1
ATOM 1431 C CA . LYS A 1 190 ? -7.161 12.883 9.164 1.00 88.81 190 LYS A CA 1
ATOM 1432 C C . LYS A 1 190 ? -8.504 12.729 8.451 1.00 88.81 190 LYS A C 1
ATOM 1434 O O . LYS A 1 190 ? -9.094 13.746 8.076 1.00 88.81 190 LYS A O 1
ATOM 1439 N N . SER A 1 191 ? -9.002 11.499 8.299 1.00 88.50 191 SER A N 1
ATOM 1440 C CA . SER A 1 191 ? -10.298 11.217 7.667 1.00 88.50 191 SER A CA 1
ATOM 1441 C C . SER A 1 191 ? -11.469 11.747 8.497 1.00 88.50 191 SER A C 1
ATOM 1443 O O . SER A 1 191 ? -12.381 12.369 7.960 1.00 88.50 191 SER A O 1
ATOM 1445 N N . GLY A 1 192 ? -11.414 11.601 9.824 1.00 90.50 192 GLY A N 1
ATOM 1446 C CA . GLY A 1 192 ? -12.523 11.957 10.702 1.00 90.50 192 GLY A CA 1
ATOM 1447 C C . GLY A 1 192 ? -13.715 11.005 10.626 1.00 90.50 192 GLY A C 1
ATOM 1448 O O . GLY A 1 192 ? -14.781 11.364 11.107 1.00 90.50 192 GLY A O 1
ATOM 1449 N N . ASP A 1 193 ? -13.589 9.825 10.020 1.00 91.06 193 ASP A N 1
ATOM 1450 C CA . ASP A 1 193 ? -14.742 8.950 9.826 1.00 91.06 193 ASP A CA 1
ATOM 1451 C C . ASP A 1 193 ? -15.192 8.284 11.135 1.00 91.06 193 ASP A C 1
ATOM 1453 O O . ASP A 1 193 ? -14.488 7.466 11.735 1.00 91.06 193 ASP A O 1
ATOM 1457 N N . ARG A 1 194 ? -16.420 8.601 11.563 1.00 94.62 194 ARG A N 1
ATOM 1458 C CA . ARG A 1 194 ? -17.049 8.037 12.768 1.00 94.62 194 ARG A CA 1
ATOM 1459 C C . ARG A 1 194 ? -17.150 6.509 12.764 1.00 94.62 194 ARG A C 1
ATOM 1461 O O . ARG A 1 194 ? -17.256 5.918 13.838 1.00 94.62 194 ARG A O 1
ATOM 1468 N N . ARG A 1 195 ? -17.124 5.855 11.597 1.00 92.25 195 ARG A N 1
ATOM 1469 C CA . ARG A 1 195 ? -17.184 4.387 11.480 1.00 92.25 195 ARG A CA 1
ATOM 1470 C C . ARG A 1 195 ? -15.958 3.706 12.089 1.00 92.25 195 ARG A C 1
ATOM 1472 O O . ARG A 1 195 ? -16.076 2.584 12.569 1.00 92.25 195 ARG A O 1
ATOM 1479 N N . ALA A 1 196 ? -14.823 4.400 12.176 1.00 92.94 196 ALA A N 1
ATOM 1480 C CA . ALA A 1 196 ? -13.621 3.879 12.821 1.00 92.94 196 ALA A CA 1
ATOM 1481 C C . ALA A 1 196 ? -13.671 3.890 14.360 1.00 92.94 196 ALA A C 1
ATOM 1483 O O . ALA A 1 196 ? -12.848 3.233 14.995 1.00 92.94 196 ALA A O 1
ATOM 1484 N N . LEU A 1 197 ? -14.631 4.577 14.993 1.00 95.00 197 LEU A N 1
ATOM 1485 C CA . LEU A 1 197 ? -14.653 4.737 16.454 1.00 95.00 197 LEU A CA 1
ATOM 1486 C C . LEU A 1 197 ? -14.773 3.408 17.213 1.00 95.00 197 LEU A C 1
ATOM 1488 O O . LEU A 1 197 ? -14.041 3.187 18.177 1.00 95.00 197 LEU A O 1
ATOM 1492 N N . VAL A 1 198 ? -15.669 2.514 16.787 1.00 94.50 198 VAL A N 1
ATOM 1493 C CA . VAL A 1 198 ? -15.851 1.208 17.445 1.00 94.50 198 VAL A CA 1
ATOM 1494 C C . VAL A 1 198 ? -14.651 0.281 17.217 1.00 94.50 198 VAL A C 1
ATOM 1496 O O . VAL A 1 198 ? -14.134 -0.250 18.202 1.00 94.50 198 VAL A O 1
ATOM 1499 N N . PRO A 1 199 ? -14.134 0.115 15.984 1.00 94.06 199 PRO A N 1
ATOM 1500 C CA . PRO A 1 199 ? -12.893 -0.625 15.763 1.00 94.06 199 PRO A CA 1
ATOM 1501 C C . PRO A 1 199 ? -11.705 -0.109 16.590 1.00 94.06 199 PRO A C 1
ATOM 1503 O O . PRO A 1 199 ? -10.976 -0.909 17.172 1.00 94.06 199 PRO A O 1
ATOM 1506 N N . LEU A 1 200 ? -11.537 1.214 16.724 1.00 95.12 200 LEU A N 1
ATOM 1507 C CA . LEU A 1 200 ? -10.480 1.800 17.560 1.00 95.12 200 LEU A CA 1
ATOM 1508 C C . LEU A 1 200 ? -10.642 1.429 19.045 1.00 95.12 200 LEU A C 1
ATOM 1510 O O . LEU A 1 200 ? -9.653 1.101 19.703 1.00 95.12 200 LEU A O 1
ATOM 1514 N N . LEU A 1 201 ? -11.874 1.421 19.573 1.00 95.19 201 LEU A N 1
ATOM 1515 C CA . LEU A 1 201 ? -12.153 0.973 20.946 1.00 95.19 201 LEU A CA 1
ATOM 1516 C C . LEU A 1 201 ? -11.794 -0.501 21.156 1.00 95.19 201 LEU A C 1
ATOM 1518 O O . LEU A 1 201 ? -11.181 -0.836 22.169 1.00 95.19 201 LEU A O 1
ATOM 1522 N N . ARG A 1 202 ? -12.149 -1.367 20.201 1.00 94.25 202 ARG A N 1
ATOM 1523 C CA . ARG A 1 202 ? -11.847 -2.809 20.240 1.00 94.25 202 ARG A CA 1
ATOM 1524 C C . ARG A 1 202 ? -10.354 -3.091 20.203 1.00 94.25 202 ARG A C 1
ATOM 1526 O O . ARG A 1 202 ? -9.854 -3.948 20.927 1.00 94.25 202 ARG A O 1
ATOM 1533 N N . LEU A 1 203 ? -9.644 -2.346 19.368 1.00 94.31 203 LEU A N 1
ATOM 1534 C CA . LEU A 1 203 ? -8.218 -2.508 19.146 1.00 94.31 203 LEU A CA 1
ATOM 1535 C C . LEU A 1 203 ? -7.369 -1.980 20.320 1.00 94.31 203 LEU A C 1
ATOM 1537 O O . LEU A 1 203 ? -6.288 -2.514 20.595 1.00 94.31 203 LEU A O 1
ATOM 1541 N N . PHE A 1 204 ? -7.848 -0.951 21.028 1.00 95.62 204 PHE A N 1
ATOM 1542 C CA . PHE A 1 204 ? -7.082 -0.248 22.059 1.00 95.62 204 PHE A CA 1
ATOM 1543 C C . PHE A 1 204 ? -6.459 -1.153 23.135 1.00 95.62 204 PHE A C 1
ATOM 1545 O O . PHE A 1 204 ? -5.252 -1.030 23.343 1.00 95.62 204 PHE A O 1
ATOM 1552 N N . PRO A 1 205 ? -7.187 -2.065 23.817 1.00 93.94 205 PRO A N 1
ATOM 1553 C CA . PRO A 1 205 ? -6.609 -2.854 24.906 1.00 93.94 205 PRO A CA 1
ATOM 1554 C C . PRO A 1 205 ? -5.401 -3.673 24.453 1.00 93.94 205 PRO A C 1
ATOM 1556 O O . PRO A 1 205 ? -4.391 -3.738 25.151 1.00 93.94 205 PRO A O 1
ATOM 1559 N N . ARG A 1 206 ? -5.489 -4.256 23.253 1.00 92.94 206 ARG A N 1
ATOM 1560 C CA . ARG A 1 206 ? -4.439 -5.101 22.686 1.00 92.94 206 ARG A CA 1
ATOM 1561 C C . ARG A 1 206 ? -3.220 -4.282 22.274 1.00 92.94 206 ARG A C 1
ATOM 1563 O O . ARG A 1 206 ? -2.099 -4.646 22.617 1.00 92.94 206 ARG A O 1
ATOM 1570 N N . GLN A 1 207 ? -3.438 -3.174 21.572 1.00 92.88 207 GLN A N 1
ATOM 1571 C CA . GLN A 1 207 ? -2.353 -2.293 21.144 1.00 92.88 207 GLN A CA 1
ATOM 1572 C C . GLN A 1 207 ? -1.662 -1.622 22.323 1.00 92.88 207 GLN A C 1
ATOM 1574 O O . GLN A 1 207 ? -0.441 -1.595 22.367 1.00 92.88 207 GLN A O 1
ATOM 1579 N N . ASN A 1 208 ? -2.422 -1.160 23.316 1.00 94.44 208 ASN A N 1
ATOM 1580 C CA . ASN A 1 208 ? -1.869 -0.558 24.522 1.00 94.44 208 ASN A CA 1
ATOM 1581 C C . ASN A 1 208 ? -1.053 -1.562 25.350 1.00 94.44 208 ASN A C 1
ATOM 1583 O O . ASN A 1 208 ? -0.036 -1.191 25.926 1.00 94.44 208 ASN A O 1
ATOM 1587 N N . ALA A 1 209 ? -1.474 -2.833 25.397 1.00 94.62 209 ALA A N 1
ATOM 1588 C CA . ALA A 1 209 ? -0.705 -3.895 26.045 1.00 94.62 209 ALA A CA 1
ATOM 1589 C C . ALA A 1 209 ? 0.605 -4.216 25.304 1.00 94.62 209 ALA A C 1
ATOM 1591 O O . ALA A 1 209 ? 1.589 -4.582 25.942 1.00 94.62 209 ALA A O 1
ATOM 1592 N N . ALA A 1 210 ? 0.626 -4.081 23.974 1.00 93.19 210 ALA A N 1
ATOM 1593 C CA . ALA A 1 210 ? 1.832 -4.268 23.170 1.00 93.19 210 ALA A CA 1
ATOM 1594 C C . ALA A 1 210 ? 2.769 -3.045 23.215 1.00 93.19 210 ALA A C 1
ATOM 1596 O O . ALA A 1 210 ? 3.988 -3.198 23.228 1.00 93.19 210 ALA A O 1
ATOM 1597 N N . SER A 1 211 ? 2.204 -1.837 23.218 1.00 95.50 211 SER A N 1
ATOM 1598 C CA . SER A 1 211 ? 2.915 -0.561 23.170 1.00 95.50 211 SER A CA 1
ATOM 1599 C C . SER A 1 211 ? 2.029 0.567 23.707 1.00 95.50 211 SER A C 1
ATOM 1601 O O . SER A 1 211 ? 1.021 0.937 23.100 1.00 95.50 211 SER A O 1
ATOM 1603 N N . GLU A 1 212 ? 2.439 1.185 24.817 1.00 95.75 212 GLU A N 1
ATOM 1604 C CA . GLU A 1 212 ? 1.745 2.355 25.379 1.00 95.75 212 GLU A CA 1
ATOM 1605 C C . GLU A 1 212 ? 1.698 3.520 24.379 1.00 95.75 212 GLU A C 1
ATOM 1607 O O . GLU A 1 212 ? 0.713 4.255 24.309 1.00 95.75 212 GLU A O 1
ATOM 1612 N N . HIS A 1 213 ? 2.748 3.688 23.568 1.00 94.94 213 HIS A N 1
ATOM 1613 C CA . HIS A 1 213 ? 2.749 4.683 22.499 1.00 94.94 213 HIS A CA 1
ATOM 1614 C C . HIS A 1 213 ? 1.617 4.415 21.504 1.00 94.94 213 HIS A C 1
ATOM 1616 O O . HIS A 1 213 ? 0.804 5.303 21.283 1.00 94.94 213 HIS A O 1
ATOM 1622 N N . SER A 1 214 ? 1.470 3.184 21.009 1.00 92.88 214 SER A N 1
ATOM 1623 C CA . SER A 1 214 ? 0.374 2.825 20.099 1.00 92.88 214 SER A CA 1
ATOM 1624 C C . SER A 1 214 ? -1.003 3.009 20.746 1.00 92.88 214 SER A C 1
ATOM 1626 O O . SER A 1 214 ? -1.935 3.464 20.087 1.00 92.88 214 SER A O 1
ATOM 1628 N N . GLY A 1 215 ? -1.138 2.723 22.045 1.00 95.38 215 GLY A N 1
ATOM 1629 C CA . GLY A 1 215 ? -2.357 3.021 22.800 1.00 95.38 215 GLY A CA 1
ATOM 1630 C C . GLY A 1 215 ? -2.702 4.517 22.827 1.00 95.38 215 GLY A C 1
ATOM 1631 O O . GLY A 1 215 ? -3.869 4.882 22.657 1.00 95.38 215 GLY A O 1
ATOM 1632 N N . ARG A 1 216 ? -1.701 5.390 23.003 1.00 95.81 216 ARG A N 1
ATOM 1633 C CA . ARG A 1 216 ? -1.886 6.851 22.955 1.00 95.81 216 ARG A CA 1
ATOM 1634 C C . ARG A 1 216 ? -2.353 7.321 21.581 1.00 95.81 216 ARG A C 1
ATOM 1636 O O . ARG A 1 216 ? -3.353 8.030 21.527 1.00 95.81 216 ARG A O 1
ATOM 1643 N N . GLU A 1 217 ? -1.724 6.850 20.509 1.00 95.75 217 GLU A N 1
ATOM 1644 C CA . GLU A 1 217 ? -2.088 7.202 19.126 1.00 95.75 217 GLU A CA 1
ATOM 1645 C C . GLU A 1 217 ? -3.545 6.829 18.799 1.00 95.75 217 GLU A C 1
ATOM 1647 O O . GLU A 1 217 ? -4.297 7.630 18.246 1.00 95.75 217 GLU A O 1
ATOM 1652 N N . ILE A 1 218 ? -4.007 5.649 19.233 1.00 95.88 218 ILE A N 1
ATOM 1653 C CA . ILE A 1 218 ? -5.415 5.242 19.073 1.00 95.88 218 ILE A CA 1
ATOM 1654 C C . ILE A 1 218 ? -6.351 6.188 19.827 1.00 95.88 218 ILE A C 1
ATOM 1656 O O . ILE A 1 218 ? -7.387 6.596 19.298 1.00 95.88 218 ILE A O 1
ATOM 1660 N N . ALA A 1 219 ? -6.011 6.531 21.072 1.00 96.00 219 ALA A N 1
ATOM 1661 C CA . ALA A 1 219 ? -6.829 7.425 21.882 1.00 96.00 219 ALA A CA 1
ATOM 1662 C C . ALA A 1 219 ? -6.880 8.845 21.290 1.00 96.00 219 ALA A C 1
ATOM 1664 O O . ALA A 1 219 ? -7.915 9.508 21.371 1.00 96.00 219 ALA A O 1
ATOM 1665 N N . GLU A 1 220 ? -5.786 9.323 20.700 1.00 95.88 220 GLU A N 1
ATOM 1666 C CA . GLU A 1 220 ? -5.722 10.612 20.009 1.00 95.88 220 GLU A CA 1
ATOM 1667 C C . GLU A 1 220 ? -6.569 10.616 18.738 1.00 95.88 220 GLU A C 1
ATOM 1669 O O . GLU A 1 220 ? -7.431 11.490 18.599 1.00 95.88 220 GLU A O 1
ATOM 1674 N N . ALA A 1 221 ? -6.430 9.595 17.888 1.00 95.62 221 ALA A N 1
ATOM 1675 C CA . ALA A 1 221 ? -7.262 9.434 16.702 1.00 95.62 221 ALA A CA 1
ATOM 1676 C C . ALA A 1 221 ? -8.755 9.375 17.061 1.00 95.62 221 ALA A C 1
ATOM 1678 O O . ALA A 1 221 ? -9.567 10.101 16.482 1.00 95.62 221 ALA A O 1
ATOM 1679 N N . PHE A 1 222 ? -9.120 8.592 18.084 1.00 97.06 222 PHE A N 1
ATOM 1680 C CA . PHE A 1 222 ? -10.493 8.507 18.580 1.00 97.06 222 PHE A CA 1
ATOM 1681 C C . PHE A 1 222 ? -11.032 9.876 19.016 1.00 97.06 222 PHE A C 1
ATOM 1683 O O . PHE A 1 222 ? -12.108 10.291 18.582 1.00 97.06 222 PHE A O 1
ATOM 1690 N N . ARG A 1 223 ? -10.288 10.611 19.855 1.00 96.06 223 ARG A N 1
ATOM 1691 C CA . ARG A 1 223 ? -10.711 11.939 20.333 1.00 96.06 223 ARG A CA 1
ATOM 1692 C C . ARG A 1 223 ? -10.832 12.944 19.194 1.00 96.06 223 ARG A C 1
ATOM 1694 O O . ARG A 1 223 ? -11.753 13.759 19.209 1.00 96.06 223 ARG A O 1
ATOM 1701 N N . ALA A 1 224 ? -9.926 12.895 18.220 1.00 95.44 224 ALA A N 1
ATOM 1702 C CA . ALA A 1 224 ? -9.969 13.770 17.058 1.00 95.44 224 ALA A CA 1
ATOM 1703 C C . ALA A 1 224 ? -11.240 13.541 16.228 1.00 95.44 224 ALA A C 1
ATOM 1705 O O . ALA A 1 224 ? -11.931 14.510 15.906 1.00 95.44 224 ALA A O 1
ATOM 1706 N N . ILE A 1 225 ? -11.593 12.277 15.965 1.00 95.44 225 ILE A N 1
ATOM 1707 C CA . ILE A 1 225 ? -12.830 11.906 15.2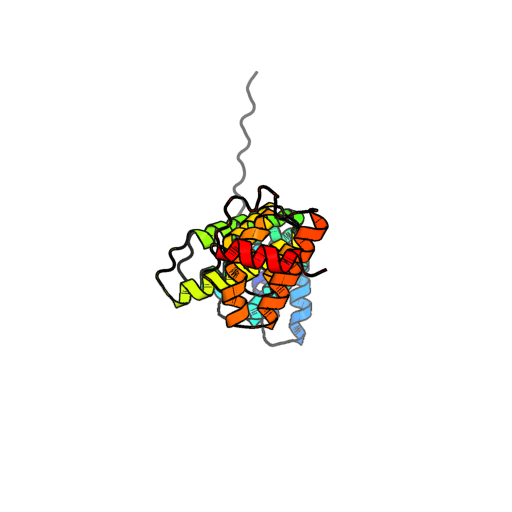62 1.00 95.44 225 ILE A CA 1
ATOM 1708 C C . ILE A 1 225 ? -14.053 12.350 16.075 1.00 95.44 225 ILE A C 1
ATOM 1710 O O . ILE A 1 225 ? -14.918 13.042 15.545 1.00 95.44 225 ILE A O 1
ATOM 1714 N N . VAL A 1 226 ? -14.101 12.044 17.378 1.00 96.44 226 VAL A N 1
ATOM 1715 C CA . VAL A 1 226 ? -15.206 12.457 18.262 1.00 96.44 226 VAL A CA 1
ATOM 1716 C C . VAL A 1 226 ? -15.417 13.968 18.240 1.00 96.44 226 VAL A C 1
ATOM 1718 O O . VAL A 1 226 ? -16.549 14.433 18.109 1.00 96.44 226 VAL A O 1
ATOM 1721 N 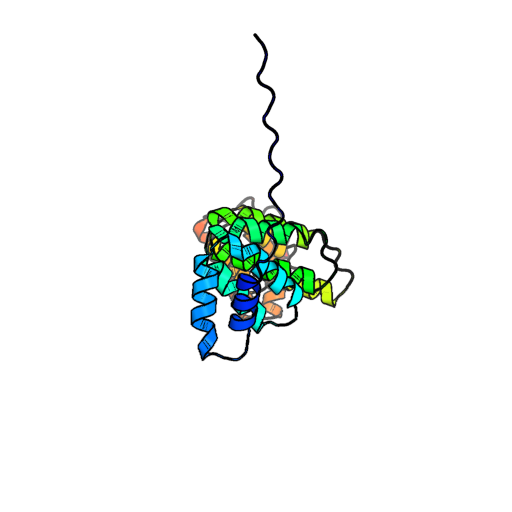N . LYS A 1 227 ? -14.332 14.743 18.344 1.00 95.75 227 LYS A N 1
ATOM 1722 C CA . LYS A 1 227 ? -14.381 16.208 18.328 1.00 95.75 227 LYS A CA 1
ATOM 1723 C C . LYS A 1 227 ? -14.870 16.743 16.983 1.00 95.75 227 LYS A C 1
ATOM 1725 O O . LYS A 1 227 ? -15.681 17.668 16.972 1.00 95.75 227 LYS A O 1
ATOM 1730 N N . ARG A 1 228 ? -14.374 16.194 15.868 1.00 95.38 228 ARG A N 1
ATOM 1731 C CA . ARG A 1 228 ? -14.751 16.616 14.510 1.00 95.38 228 ARG A CA 1
ATOM 1732 C C . ARG A 1 228 ? -16.221 16.312 14.222 1.00 95.38 228 ARG A C 1
ATOM 1734 O O . ARG A 1 228 ? -16.955 17.208 13.818 1.00 95.38 228 ARG A O 1
ATOM 1741 N N . GLU A 1 229 ? -16.642 15.085 14.502 1.00 95.88 229 GLU A N 1
ATOM 1742 C CA . GLU A 1 229 ? -17.979 14.572 14.188 1.00 95.88 229 GLU A CA 1
ATOM 1743 C C . GLU A 1 229 ? -19.022 14.900 15.268 1.00 95.88 229 GLU A C 1
ATOM 1745 O O . GLU A 1 229 ? -20.195 14.561 15.127 1.00 95.88 229 GLU A O 1
ATOM 1750 N N . LYS A 1 230 ? -18.606 15.571 16.353 1.00 96.06 230 LYS A N 1
ATOM 1751 C CA . LYS A 1 230 ? -19.444 15.924 17.514 1.00 96.06 230 LYS A CA 1
ATOM 1752 C C . LYS A 1 230 ? -20.170 14.708 18.096 1.00 96.06 230 LYS A C 1
ATOM 1754 O O . LYS A 1 230 ? -21.333 14.783 18.488 1.00 96.06 230 LYS A O 1
ATOM 1759 N N . VAL A 1 231 ? -19.466 13.583 18.135 1.00 96.31 231 VAL A N 1
ATOM 1760 C CA . VAL A 1 231 ? -19.995 12.314 18.628 1.00 96.31 231 VAL A CA 1
ATOM 1761 C C . VAL A 1 231 ? -20.113 12.357 20.152 1.00 96.31 231 VAL A C 1
ATOM 1763 O O . VAL A 1 231 ? -19.261 12.891 20.859 1.00 96.31 231 VAL A O 1
ATOM 1766 N N . THR A 1 232 ? -21.186 11.776 20.669 1.00 95.25 232 THR A N 1
ATOM 1767 C CA . THR A 1 232 ? -21.483 11.648 22.101 1.00 95.25 232 THR A CA 1
ATOM 1768 C C . THR A 1 232 ? -21.612 10.175 22.480 1.00 95.25 232 THR A C 1
ATOM 1770 O O . THR A 1 232 ? -21.750 9.317 21.610 1.00 95.25 232 THR A O 1
ATOM 1773 N N . ALA A 1 233 ? -21.624 9.862 23.779 1.00 94.12 233 ALA A N 1
ATOM 1774 C CA . ALA A 1 233 ? -21.814 8.488 24.260 1.00 94.12 233 ALA A CA 1
ATOM 1775 C C . ALA A 1 233 ? -23.137 7.845 23.786 1.00 94.12 233 ALA A C 1
ATOM 1777 O O . ALA A 1 233 ? -23.236 6.626 23.711 1.00 94.12 233 ALA A O 1
ATOM 1778 N N . GLU A 1 234 ? -24.134 8.665 23.446 1.00 94.94 234 GLU A N 1
ATOM 1779 C CA . GLU A 1 234 ? -25.464 8.250 22.979 1.00 94.94 234 GLU A CA 1
ATOM 1780 C C . GLU A 1 234 ? -25.548 8.116 21.450 1.00 94.94 234 GLU A C 1
ATOM 1782 O O . GLU A 1 234 ? -26.597 7.778 20.904 1.00 94.94 234 GLU A O 1
ATOM 1787 N N . SER A 1 235 ? -24.460 8.405 20.731 1.00 96.00 235 SER A N 1
ATOM 1788 C CA . SER A 1 235 ? -24.464 8.368 19.270 1.00 96.00 235 SER A CA 1
ATOM 1789 C C . SER A 1 235 ? -24.710 6.947 18.737 1.00 96.00 235 SER A C 1
ATOM 1791 O O . SER A 1 235 ? -24.139 5.992 19.270 1.00 96.00 235 SER A O 1
ATOM 1793 N N . PRO A 1 236 ? -25.481 6.782 17.640 1.00 96.00 236 PRO A N 1
ATOM 1794 C CA . PRO A 1 236 ? -25.859 5.463 17.121 1.00 96.00 236 PRO A CA 1
ATOM 1795 C C . PRO A 1 236 ? -24.685 4.541 16.781 1.00 96.00 236 PRO A C 1
ATOM 1797 O O . PRO A 1 236 ? -24.824 3.325 16.850 1.00 96.00 236 PRO A O 1
ATOM 1800 N N . CYS A 1 237 ? -23.516 5.100 16.452 1.00 93.75 237 CYS A N 1
ATOM 1801 C CA . CYS A 1 237 ? -22.314 4.316 16.173 1.00 93.75 237 CYS A CA 1
ATOM 1802 C C . CYS A 1 237 ? -21.858 3.456 17.362 1.00 93.75 237 CYS A C 1
ATOM 1804 O O . CYS A 1 237 ? -21.150 2.486 17.143 1.00 93.75 237 CYS A O 1
ATOM 1806 N N . PHE A 1 238 ? -22.275 3.763 18.596 1.00 96.12 238 PHE A N 1
ATOM 1807 C CA . PHE A 1 238 ? -21.959 2.971 19.790 1.00 96.12 238 PHE A CA 1
ATOM 1808 C C . PHE A 1 238 ? -23.069 1.991 20.198 1.00 96.12 238 PHE A C 1
ATOM 1810 O O . PHE A 1 238 ? -22.981 1.374 21.261 1.00 96.12 238 PHE A O 1
ATOM 1817 N N . ALA A 1 239 ? -24.119 1.824 19.387 1.00 94.06 239 ALA A N 1
ATOM 1818 C CA . ALA A 1 239 ? -25.215 0.904 19.700 1.00 94.06 239 ALA A CA 1
ATOM 1819 C C . ALA A 1 239 ? -24.724 -0.543 19.871 1.00 94.06 239 ALA A C 1
ATOM 1821 O O . ALA A 1 239 ? -25.178 -1.249 20.770 1.00 94.06 239 ALA A O 1
ATOM 1822 N N . GLU A 1 240 ? -23.740 -0.942 19.063 1.00 91.31 240 GLU A N 1
ATOM 1823 C CA . GLU A 1 240 ? -23.120 -2.270 19.092 1.00 91.31 240 GLU A CA 1
ATOM 1824 C C . GLU A 1 240 ? -22.053 -2.423 20.185 1.00 91.31 240 GLU A C 1
ATOM 1826 O O . GLU A 1 240 ? -21.458 -3.495 20.305 1.00 91.31 240 GLU A O 1
ATOM 1831 N N . CYS A 1 241 ? -21.790 -1.377 20.982 1.00 93.06 241 CYS A N 1
ATOM 1832 C CA . CYS A 1 241 ? -20.729 -1.445 21.973 1.00 93.06 241 CYS A CA 1
ATOM 1833 C C . CYS A 1 241 ? -21.072 -2.376 23.140 1.00 93.06 241 CYS A C 1
ATOM 1835 O O . CYS A 1 241 ? -22.046 -2.142 23.870 1.00 93.06 241 CYS A O 1
ATOM 1837 N N . GLY A 1 242 ? -20.218 -3.377 23.360 1.00 92.81 242 GLY A N 1
ATOM 1838 C CA . GLY A 1 242 ? -20.276 -4.284 24.506 1.00 92.81 242 GLY A CA 1
ATOM 1839 C C . GLY A 1 242 ? -19.826 -3.627 25.817 1.00 92.81 242 GLY A C 1
ATOM 1840 O O . GLY A 1 242 ? -19.362 -2.488 25.842 1.00 92.81 242 GLY A O 1
ATOM 1841 N N . GLY A 1 243 ? -19.932 -4.357 26.932 1.00 93.81 243 GLY A N 1
ATOM 1842 C CA . GLY A 1 243 ? -19.560 -3.860 28.268 1.00 93.81 243 GLY A CA 1
ATOM 1843 C C . GLY A 1 243 ? -18.149 -3.248 28.346 1.00 93.81 243 GLY A C 1
ATOM 1844 O O . GLY A 1 243 ? -18.036 -2.078 28.718 1.00 93.81 243 GLY A O 1
ATOM 1845 N N . PRO A 1 244 ? -17.088 -3.973 27.934 1.00 92.38 244 PRO A N 1
ATOM 1846 C CA . PRO A 1 244 ? -15.720 -3.447 27.957 1.00 92.38 244 PRO A CA 1
ATOM 1847 C C . PRO A 1 244 ? -15.539 -2.186 27.098 1.00 92.38 244 PRO A C 1
ATOM 1849 O O . PRO A 1 244 ? -14.875 -1.234 27.503 1.00 92.38 244 PRO A O 1
ATOM 1852 N N . GLU A 1 245 ? -16.170 -2.152 25.923 1.00 94.12 245 GLU A N 1
ATOM 1853 C CA . GLU A 1 245 ? -16.096 -1.019 24.996 1.00 94.12 245 GLU A CA 1
ATOM 1854 C C . GLU A 1 245 ? -16.804 0.213 25.571 1.00 94.12 245 GLU A C 1
ATOM 1856 O O . GLU A 1 245 ? -16.274 1.319 25.487 1.00 94.12 245 GLU A O 1
ATOM 1861 N N . ARG A 1 246 ? -17.964 0.034 26.221 1.00 94.31 246 ARG A N 1
ATOM 1862 C CA . ARG A 1 246 ? -18.697 1.120 26.894 1.00 94.31 246 ARG A CA 1
ATOM 1863 C C . ARG A 1 246 ? -17.943 1.687 28.091 1.00 94.31 246 ARG A C 1
ATOM 1865 O O . ARG A 1 246 ? -17.977 2.899 28.313 1.00 94.31 246 ARG A O 1
ATOM 1872 N N . GLU A 1 247 ? -17.256 0.841 28.855 1.00 93.75 247 GLU A N 1
ATOM 1873 C CA . GLU A 1 247 ? -16.406 1.301 29.953 1.00 93.75 247 GLU A CA 1
ATOM 1874 C C . GLU A 1 247 ? -15.253 2.161 29.419 1.00 93.75 247 GLU A C 1
ATOM 1876 O O . GLU A 1 247 ? -15.025 3.276 29.898 1.00 93.75 247 GLU A O 1
ATOM 1881 N N . GLN A 1 248 ? -14.571 1.684 28.375 1.00 94.38 248 GLN A N 1
ATOM 1882 C CA . GLN A 1 248 ? -13.488 2.422 27.729 1.00 94.38 248 GLN A CA 1
ATOM 1883 C C . GLN A 1 248 ? -13.978 3.744 27.116 1.00 94.38 248 GLN A C 1
ATOM 1885 O O . GLN A 1 248 ? -13.364 4.791 27.333 1.00 94.38 248 GLN A O 1
ATOM 1890 N N . LEU A 1 249 ? -15.114 3.717 26.416 1.00 94.62 249 LEU A N 1
ATOM 1891 C CA . LEU A 1 249 ? -15.783 4.893 25.860 1.00 94.62 249 LEU A CA 1
ATOM 1892 C C . LEU A 1 249 ? -16.067 5.938 26.944 1.00 94.62 249 LEU A C 1
ATOM 1894 O O . LEU A 1 249 ? -15.727 7.112 26.785 1.00 94.62 249 LEU A O 1
ATOM 1898 N N . SER A 1 250 ? -16.629 5.505 28.074 1.00 93.38 250 SER A N 1
ATOM 1899 C CA . SER A 1 250 ? -16.929 6.384 29.208 1.00 93.38 250 SER A CA 1
ATOM 1900 C C . SER A 1 250 ? -15.662 7.050 29.738 1.00 93.38 250 SER A C 1
ATOM 1902 O O . SER A 1 250 ? -15.649 8.260 29.965 1.00 93.38 250 SER A O 1
ATOM 1904 N N . ARG A 1 251 ? -14.560 6.300 29.868 1.00 93.69 251 ARG A N 1
ATOM 1905 C CA . ARG A 1 251 ? -13.258 6.842 30.296 1.00 93.69 251 ARG A CA 1
ATOM 1906 C C . ARG A 1 251 ? -12.697 7.876 29.319 1.00 93.69 251 ARG A C 1
ATOM 1908 O O . ARG A 1 251 ? -12.049 8.829 29.746 1.00 93.69 251 ARG A O 1
ATOM 1915 N N . TRP A 1 252 ? -12.896 7.687 28.019 1.00 93.62 252 TRP A N 1
ATOM 1916 C CA . TRP A 1 252 ? -12.369 8.590 26.994 1.00 93.62 252 TRP A CA 1
ATOM 1917 C C . TRP A 1 252 ? -13.184 9.862 26.811 1.00 93.62 252 TRP A C 1
ATOM 1919 O O . TRP A 1 252 ? -12.588 10.907 26.567 1.00 93.62 252 TRP A O 1
ATOM 1929 N N . LEU A 1 253 ? -14.506 9.797 26.975 1.00 91.12 253 LEU A N 1
ATOM 1930 C CA . LEU A 1 253 ? -15.383 10.961 26.833 1.00 91.12 253 LEU A CA 1
ATOM 1931 C C . LEU A 1 253 ? -15.468 11.831 28.100 1.00 91.12 253 LEU A C 1
ATOM 1933 O O . LEU A 1 253 ? -15.841 12.997 28.012 1.00 91.12 253 LEU A O 1
ATOM 1937 N N . THR A 1 254 ? -15.130 11.290 29.276 1.00 89.38 254 THR A N 1
ATOM 1938 C CA . THR A 1 254 ? -15.184 12.024 30.562 1.00 89.38 254 THR A CA 1
ATOM 1939 C C . THR A 1 254 ? -13.898 12.768 30.914 1.00 89.38 254 THR A C 1
ATOM 1941 O O . THR A 1 254 ? -13.945 13.713 31.703 1.00 89.38 254 THR A O 1
ATOM 1944 N N . LYS A 1 255 ? -12.756 12.385 30.328 1.00 75.62 255 LYS A N 1
ATOM 1945 C CA . LYS A 1 255 ? -11.492 13.122 30.465 1.00 75.62 255 LYS A CA 1
ATOM 1946 C C . LYS A 1 255 ? -11.572 14.421 29.654 1.00 75.62 255 LYS A C 1
ATOM 1948 O O . LYS A 1 255 ? -11.258 14.420 28.466 1.00 75.62 255 LYS A O 1
ATOM 1953 N N . LYS A 1 256 ? -12.057 15.484 30.303 1.00 56.91 256 LYS A N 1
ATOM 1954 C CA . LYS A 1 256 ? -11.938 16.869 29.827 1.00 56.91 256 LYS A CA 1
ATOM 1955 C C . LYS A 1 256 ? -10.491 17.337 29.867 1.00 56.91 256 LYS A C 1
ATOM 1957 O O . LYS A 1 256 ? -9.790 16.959 30.833 1.00 56.91 256 LYS A O 1
#

pLDDT: mean 89.58, std 10.46, range [42.44, 97.5]

Solvent-accessible surface area (backbone atoms only — not comparable to full-atom values): 14494 Å² total; per-residue (Å²): 137,81,80,80,76,79,76,81,79,73,72,78,73,78,83,69,78,47,72,67,58,50,52,31,51,54,42,37,73,42,89,53,68,89,52,18,60,65,22,46,53,58,46,56,74,47,35,48,79,40,38,58,56,48,51,56,50,36,67,76,33,68,90,36,65,71,60,38,53,52,44,52,49,54,44,46,74,41,29,75,55,26,48,68,50,53,53,55,51,56,58,69,58,77,67,81,84,48,57,67,51,44,50,52,51,40,56,51,38,53,49,40,40,75,51,41,20,90,81,28,39,70,58,40,50,53,52,46,51,54,60,69,70,55,80,69,82,49,66,74,48,35,51,49,46,53,54,38,48,52,52,52,46,50,54,38,41,77,60,39,80,39,70,68,41,52,52,53,50,45,56,71,40,46,81,18,87,60,91,72,69,65,70,57,33,57,45,47,33,72,68,33,55,67,82,44,48,55,33,46,54,51,23,34,66,57,37,30,74,75,34,60,67,51,27,48,47,41,54,49,23,45,51,46,17,33,65,72,65,66,58,56,93,82,37,75,81,50,71,83,52,49,72,73,45,46,54,51,49,51,58,62,74,65,65,122

Mean predicted aligned error: 6.29 Å

Radius of gyration: 23.3 Å; Cα contacts (8 Å, |Δi|>4): 260; chains: 1; bounding box: 58×38×79 Å

Nearest PDB structures (foldseek):
  4k92-assembly2_B  TM=4.332E-01  e=1.622E-02  Homo sapiens
  4y6w-assembly1_A-2  TM=2.973E-01  e=2.315E-01  Podospora anserina
  4y6c-assembly1_A-2  TM=2.738E-01  e=3.406E-01  Podospora anserina
  5ojf-assembly3_C  TM=2.967E-01  e=6.208E-01  Mus musculus
  6ejn-assembly1_B  TM=3.230E-01  e=2.556E+00  Mus musculus

Secondary structure (DSSP, 8-state):
-PPPPPP-----------HHHHHHHHHHHSS-HHHHHHHHHHHHHTGGGGHHHHHHHHHHTTT-HHHHHHHHHHHHHTGGGGHHHHHHHHHH--S--SHHHHHHHHHHHHHHHHH-HHHHHHHHHHHHHHHHTS-TTSHHHHHHHHHHHHHHHHHHHHHH--HHHHHHHHHHHTTS-S---THHHHHHHHHT-GGGHHHHHHHHHHHHHH-HHHHHHHHHHHHHHHHHHT--TTSGGGTT--HHHHHHHHHHHH--

Sequence (256 aa):
MGNPEPEPHSSPAALTLTPDLKQDIDTWLSQDVSRRNGSLSRILARGAAAAPALMDVMFRSADHELKKLQICNALREMGQSAIPHIAKALEKVQQVRSIADVAVIEDLTELLLQIDPRKTTALALQQLAKLNTVPLKNRPLAEAINNARVKMVLCIAEEGQSPEAVDEVTALLGDGSVLVPVALFEVLQKSGDRRALVPLLRLFPRQNAASEHSGREIAEAFRAIVKREKVTAESPCFAECGGPEREQLSRWLTKK

Foldseek 3Di:
DDDDDDDPPDDPPPLPCDPLLVVLLCQLPDPPPVSNVVSLVVLLVCQLSNLLVLLVVCLVCLVPVVSVVVSLVSLLSSAPSNLVNLLVSLVVLVADDDLSSLSSLLSSLLSNLSRPLQVRLVVLLVSLVRLVPDDCPDPVSNVSSLVSNLSSLLSNLVRPLDVSSVVSLLVNLPQLPDDHDLSSLVSLLVNLDLLNLQSLLRNLVVQCVVPVVSNVSSLNSNVSSCVVVVDDLPDPSCVPPDPSSSVSRCVSRPPD